Protein AF-A0A2T4S6F5-F1 (afdb_monomer)

Organism: NCBI:txid214473

Foldseek 3Di:
DPPVLLVCLLCLLVVLLCVLVVQLVVLVVCVVCQVVVNKDWDWAQDPVVLQDIQIFIDHPQLSVQSNVLSVVLNVVSVVCSVPDDSVPAPRNQLSVLSVQLSVLSNQLSGDQFQVSNLVSQLSNLVSLLCQLCRVVVDPLSNVLSVLLSVLLVVLSVLLVVLLVLLCVQQVHRGNVVSVVDPCVPGQVVDPCNVSSVVSNVSNVCLNVLHPPNVVSVVSSVSGDD

Sequence (225 aa):
TGRYRTTISRQAGWIALSAPVISAIYFITMIPRIAANQLVMVSLPWMPSIDVNFAFRLDGLSLIFALLITLIGTGVVLYANAYLSKAHDDLPRFYVYLLMFMFAMLGVVLANNTILLYVFWELTSIASFLLIAYWYNRPTSQAGAMKSFLITVFGGMFMMVGFVILFNITGTNTISELVQIPVRQTMYESPWFPLAVVFILLGAFTKSAQFPFHIWLPDAMEAPT

Nearest PDB structures (foldseek):
  7qru-assembly1_A  TM=9.780E-01  e=4.885E-18  Alkalihalophilus pseudofirmus
  6z16-assembly1_a  TM=9.752E-01  e=1.008E-17  Anoxybacillus flavithermus WK1
  7p7k-assembly1_L  TM=8.954E-01  e=3.918E-11  Escherichia coli BL21(DE3)
  7z84-assembly1_L  TM=8.960E-01  e=8.490E-11  Escherichia coli BL21(DE3)
  7p61-assembly1_L  TM=8.914E-01  e=8.089E-11  Escherichia coli BL21(DE3)

InterPro domains:
  IPR001516 NADH-Ubiquinone oxidoreductase (complex I), chain 5 N-terminal [PF00662] (47-95)
  IPR001750 NADH:quinone oxidoreductase/Mrp antiporter, transmembrane domain [PF00361] (111-225)
  IPR050616 CPA3 Na+/H+ Antiporter Subunit A [PTHR43373] (8-225)

Structure (mmCIF, N/CA/C/O backbone):
data_AF-A0A2T4S6F5-F1
#
_entry.id   AF-A0A2T4S6F5-F1
#
loop_
_atom_site.group_PDB
_atom_site.id
_atom_site.type_symbol
_atom_site.label_atom_id
_atom_site.label_alt_id
_atom_site.label_comp_id
_atom_site.label_asym_id
_atom_site.label_entity_id
_atom_site.label_seq_id
_atom_site.pdbx_PDB_ins_code
_atom_site.Cartn_x
_atom_site.Cartn_y
_atom_site.Cartn_z
_atom_site.occupancy
_atom_site.B_iso_or_equiv
_atom_site.auth_seq_id
_atom_site.auth_comp_id
_atom_site.auth_asym_id
_atom_site.auth_atom_id
_atom_site.pdbx_PDB_model_num
ATOM 1 N N . THR A 1 1 ? 11.201 -21.444 -31.769 1.00 50.28 1 THR A N 1
ATOM 2 C CA . THR A 1 1 ? 10.855 -20.824 -30.466 1.00 50.28 1 THR A CA 1
ATOM 3 C C . THR A 1 1 ? 11.015 -19.298 -30.410 1.00 50.28 1 THR A C 1
ATOM 5 O O . THR A 1 1 ? 10.470 -18.700 -29.496 1.00 50.28 1 THR A O 1
ATOM 8 N N . GLY A 1 2 ? 11.643 -18.619 -31.388 1.00 48.28 2 GLY A N 1
ATOM 9 C CA . GLY A 1 2 ? 11.818 -17.149 -31.363 1.00 48.28 2 GLY A CA 1
ATOM 10 C C . GLY A 1 2 ? 10.618 -16.277 -31.791 1.00 48.28 2 GLY A C 1
ATOM 11 O O . GLY A 1 2 ? 10.547 -15.119 -31.401 1.00 48.28 2 GLY A O 1
ATOM 12 N N . ARG A 1 3 ? 9.647 -16.809 -32.552 1.00 44.62 3 ARG A N 1
ATOM 13 C CA . ARG A 1 3 ? 8.554 -16.012 -33.161 1.00 44.62 3 ARG A CA 1
ATOM 14 C C . ARG A 1 3 ? 7.369 -15.706 -32.227 1.00 44.62 3 ARG A C 1
ATOM 16 O O . ARG A 1 3 ? 6.654 -14.746 -32.464 1.00 44.62 3 ARG A O 1
ATOM 23 N N . TYR A 1 4 ? 7.163 -16.499 -31.171 1.00 46.72 4 TYR A N 1
ATOM 24 C CA . TYR A 1 4 ? 6.104 -16.262 -30.172 1.00 46.72 4 TYR A CA 1
ATOM 25 C C . TYR A 1 4 ? 6.508 -15.216 -29.123 1.00 46.72 4 TYR A C 1
ATOM 27 O O . TYR A 1 4 ? 5.670 -14.455 -28.642 1.00 46.72 4 TYR A O 1
ATOM 35 N N . ARG A 1 5 ? 7.808 -15.134 -28.807 1.00 51.78 5 ARG A N 1
ATOM 36 C CA . ARG A 1 5 ? 8.351 -14.191 -27.819 1.00 51.78 5 ARG A CA 1
ATOM 37 C C . ARG A 1 5 ? 8.212 -12.731 -28.277 1.00 51.78 5 ARG A C 1
ATOM 39 O O . ARG A 1 5 ? 8.044 -11.841 -27.451 1.00 51.78 5 ARG A O 1
ATOM 46 N N . THR A 1 6 ? 8.215 -12.490 -29.588 1.00 57.81 6 THR A N 1
ATOM 47 C CA . THR A 1 6 ? 8.131 -11.146 -30.177 1.00 57.81 6 THR A CA 1
ATOM 48 C C . THR A 1 6 ? 6.708 -10.580 -30.200 1.00 57.81 6 THR A C 1
ATOM 50 O O . THR A 1 6 ? 6.535 -9.389 -29.944 1.00 57.81 6 THR A O 1
ATOM 53 N N . THR A 1 7 ? 5.675 -11.397 -30.442 1.00 59.81 7 THR A N 1
ATOM 54 C CA . THR A 1 7 ? 4.280 -10.913 -30.463 1.00 59.81 7 THR A CA 1
ATOM 55 C C . THR A 1 7 ? 3.772 -10.577 -29.061 1.00 59.81 7 THR A C 1
ATOM 57 O O . THR A 1 7 ? 3.214 -9.497 -28.867 1.00 59.81 7 THR A O 1
ATOM 60 N N . ILE A 1 8 ? 4.037 -11.447 -28.074 1.00 63.62 8 ILE A N 1
ATOM 61 C CA . ILE A 1 8 ? 3.665 -11.203 -26.669 1.00 63.62 8 ILE A CA 1
ATOM 62 C C . ILE A 1 8 ? 4.370 -9.948 -26.149 1.00 63.62 8 ILE A C 1
ATOM 64 O O . ILE A 1 8 ? 3.713 -9.086 -25.582 1.00 63.62 8 ILE A O 1
ATOM 68 N N . SER A 1 9 ? 5.670 -9.778 -26.419 1.00 67.50 9 SER A N 1
ATOM 69 C CA . SER A 1 9 ? 6.410 -8.567 -26.026 1.00 67.50 9 SER A CA 1
ATOM 70 C C . SER A 1 9 ? 5.796 -7.284 -26.609 1.00 67.50 9 SER A C 1
ATOM 72 O O . SER A 1 9 ? 5.675 -6.272 -25.920 1.00 67.50 9 SER A O 1
ATOM 74 N N . ARG A 1 10 ? 5.309 -7.323 -27.859 1.00 67.56 10 ARG A N 1
ATOM 75 C CA . ARG A 1 10 ? 4.721 -6.147 -28.519 1.00 67.56 10 ARG A CA 1
ATOM 76 C C . ARG A 1 10 ? 3.347 -5.752 -27.965 1.00 67.56 10 ARG A C 1
ATOM 78 O O . ARG A 1 10 ? 3.017 -4.566 -28.027 1.00 67.56 10 ARG A O 1
ATOM 85 N N . GLN A 1 11 ? 2.570 -6.720 -27.473 1.00 82.88 11 GLN A N 1
ATOM 86 C CA . GLN A 1 11 ? 1.216 -6.527 -26.933 1.00 82.88 11 GLN A CA 1
ATOM 87 C C . GLN A 1 11 ? 1.164 -6.473 -25.399 1.00 82.88 11 GLN A C 1
ATOM 89 O O . GLN A 1 11 ? 0.154 -6.032 -24.856 1.00 82.88 11 GLN A O 1
ATOM 94 N N . ALA A 1 12 ? 2.236 -6.872 -24.707 1.00 85.56 12 ALA A N 1
ATOM 95 C CA . ALA A 1 12 ? 2.281 -6.998 -23.251 1.00 85.56 12 ALA A CA 1
ATOM 96 C C . ALA A 1 12 ? 1.805 -5.737 -22.529 1.00 85.56 12 ALA A C 1
ATOM 98 O O . ALA A 1 12 ? 1.009 -5.840 -21.606 1.00 85.56 12 ALA A O 1
ATOM 99 N N . GLY A 1 13 ? 2.218 -4.553 -22.981 1.00 86.75 13 GLY A N 1
ATOM 100 C CA . GLY A 1 13 ? 1.803 -3.315 -22.327 1.00 86.75 13 GLY A CA 1
ATOM 101 C C . GLY A 1 13 ? 0.347 -2.925 -22.570 1.00 86.75 13 GLY A C 1
ATOM 102 O O . GLY A 1 13 ? -0.257 -2.317 -21.696 1.00 86.75 13 GLY A O 1
ATOM 103 N N . TRP A 1 14 ? -0.258 -3.315 -23.697 1.00 88.88 14 TRP A N 1
ATOM 104 C CA . TRP A 1 14 ? -1.698 -3.119 -23.924 1.00 88.88 14 TRP A CA 1
ATOM 105 C C . TRP A 1 14 ? -2.533 -4.082 -23.083 1.00 88.88 14 TRP A C 1
ATOM 107 O O . TRP A 1 14 ? -3.563 -3.699 -22.537 1.00 88.88 14 TRP A O 1
ATOM 117 N N . ILE A 1 15 ? -2.060 -5.322 -22.936 1.00 92.50 15 ILE A N 1
ATOM 118 C CA . ILE A 1 15 ? -2.673 -6.300 -22.034 1.00 92.50 15 ILE A CA 1
ATOM 119 C C . ILE A 1 15 ? -2.553 -5.800 -20.590 1.00 92.50 15 ILE A C 1
ATOM 121 O O . ILE A 1 15 ? -3.547 -5.772 -19.869 1.00 92.50 15 ILE A O 1
ATOM 125 N N . ALA A 1 16 ? -1.369 -5.332 -20.188 1.00 94.12 16 ALA A N 1
ATOM 126 C CA . ALA A 1 16 ? -1.126 -4.810 -18.850 1.00 94.12 16 ALA A CA 1
ATOM 127 C C . ALA A 1 16 ? -1.970 -3.572 -18.535 1.00 94.12 16 ALA A C 1
ATOM 129 O O . ALA A 1 16 ? -2.411 -3.429 -17.401 1.00 94.12 16 ALA A O 1
ATOM 130 N N . LEU A 1 17 ? -2.251 -2.722 -19.530 1.00 95.44 17 LEU A N 1
ATOM 131 C CA . LEU A 1 17 ? -3.084 -1.525 -19.381 1.00 95.44 17 LEU A CA 1
ATOM 132 C C . LEU A 1 17 ? -4.531 -1.848 -18.985 1.00 95.44 17 LEU A C 1
ATOM 134 O O . LEU A 1 17 ? -5.177 -1.039 -18.322 1.00 95.44 17 LEU A O 1
ATOM 138 N N . SER A 1 18 ? -5.043 -3.025 -19.351 1.00 95.81 18 SER A N 1
ATOM 139 C CA . SER A 1 18 ? -6.423 -3.402 -19.027 1.00 95.81 18 SER A CA 1
ATOM 140 C C . SER A 1 18 ? -6.683 -3.431 -17.515 1.00 95.81 18 SER A C 1
ATOM 142 O O . SER A 1 18 ? -7.707 -2.925 -17.066 1.00 95.81 18 SER A O 1
ATOM 144 N N . ALA A 1 19 ? -5.739 -3.937 -16.717 1.00 96.31 19 ALA A N 1
ATOM 145 C CA . ALA A 1 19 ? -5.891 -4.078 -15.271 1.00 96.31 19 ALA A CA 1
ATOM 146 C C . ALA A 1 19 ? -6.073 -2.735 -14.523 1.00 96.31 19 ALA A C 1
ATOM 148 O O . ALA A 1 19 ? -7.077 -2.603 -13.814 1.00 96.31 19 ALA A O 1
ATOM 149 N N . PRO A 1 20 ? -5.184 -1.725 -14.656 1.00 97.12 20 PRO A N 1
ATOM 150 C CA . PRO A 1 20 ? -5.368 -0.432 -14.004 1.00 97.12 20 PRO A CA 1
ATOM 151 C C . PRO A 1 20 ? -6.586 0.323 -14.544 1.00 97.12 20 PRO A C 1
ATOM 153 O O . PRO A 1 20 ? -7.299 0.926 -13.749 1.00 97.12 20 PRO A O 1
ATOM 156 N N . VAL A 1 21 ? -6.889 0.236 -15.848 1.00 98.06 21 VAL A N 1
ATOM 157 C CA . VAL A 1 21 ? -8.053 0.917 -16.445 1.00 98.06 21 VAL A CA 1
ATOM 158 C C . VAL A 1 21 ? -9.366 0.343 -15.919 1.00 98.06 21 VAL A C 1
ATOM 160 O O . VAL A 1 21 ? -10.226 1.098 -15.467 1.00 98.06 21 VAL A O 1
ATOM 163 N N . ILE A 1 22 ? -9.523 -0.984 -15.928 1.00 98.19 22 ILE A N 1
ATOM 164 C CA . ILE A 1 22 ? -10.727 -1.644 -15.402 1.00 98.19 22 ILE A CA 1
ATOM 165 C C . ILE A 1 22 ? -10.884 -1.331 -13.910 1.00 98.19 22 ILE A C 1
ATOM 167 O O . ILE A 1 22 ? -11.984 -1.007 -13.463 1.00 98.19 22 ILE A O 1
ATOM 171 N N . SER A 1 23 ? -9.784 -1.363 -13.153 1.00 97.81 23 SER A N 1
ATOM 172 C CA . SER A 1 23 ? -9.797 -1.045 -11.722 1.00 97.81 23 SER A CA 1
ATOM 173 C C . SER A 1 23 ? -10.171 0.420 -11.463 1.00 97.81 23 SER A C 1
ATOM 175 O O . SER A 1 23 ? -11.001 0.689 -10.598 1.00 97.81 23 SER A O 1
ATOM 177 N N . ALA A 1 24 ? -9.629 1.367 -12.236 1.00 98.25 24 ALA A N 1
ATOM 178 C CA . ALA A 1 24 ? -9.968 2.785 -12.128 1.00 98.25 24 ALA A CA 1
ATOM 179 C C . ALA A 1 24 ? -11.451 3.030 -12.428 1.00 98.25 24 ALA A C 1
ATOM 181 O O . ALA A 1 24 ? -12.129 3.694 -11.648 1.00 98.25 24 ALA A O 1
ATOM 182 N N . ILE A 1 25 ? -11.977 2.446 -13.512 1.00 98.44 25 ILE A N 1
ATOM 183 C CA . ILE A 1 25 ? -13.405 2.529 -13.852 1.00 98.44 25 ILE A CA 1
ATOM 184 C C . ILE A 1 25 ? -14.247 1.974 -12.701 1.00 98.44 25 ILE A C 1
ATOM 186 O O . ILE A 1 25 ? -15.174 2.644 -12.249 1.00 98.44 25 ILE A O 1
ATOM 190 N N . TYR A 1 26 ? -13.899 0.796 -12.178 1.00 98.00 26 TYR A N 1
ATOM 191 C CA . TYR A 1 26 ? -14.596 0.200 -11.041 1.00 98.00 26 TYR A CA 1
ATOM 192 C C . TYR A 1 26 ? -14.622 1.141 -9.825 1.00 98.00 26 TYR A C 1
ATOM 194 O O . TYR A 1 26 ? -15.699 1.436 -9.306 1.00 98.00 26 TYR A O 1
ATOM 202 N N . PHE A 1 27 ? -13.481 1.690 -9.401 1.00 98.19 27 PHE A N 1
ATOM 203 C CA . PHE A 1 27 ? -13.447 2.604 -8.255 1.00 98.19 27 PHE A CA 1
ATOM 204 C C . PHE A 1 27 ? -14.186 3.924 -8.522 1.00 98.19 27 PHE A C 1
ATOM 206 O O . PHE A 1 27 ? -14.874 4.415 -7.629 1.00 98.19 27 PHE A O 1
ATOM 213 N N . ILE A 1 28 ? -14.155 4.460 -9.747 1.00 98.31 28 ILE A N 1
ATOM 214 C CA . ILE A 1 28 ? -14.955 5.640 -10.120 1.00 98.31 28 ILE A CA 1
ATOM 215 C C . ILE A 1 28 ? -16.452 5.349 -9.947 1.00 98.31 28 ILE A C 1
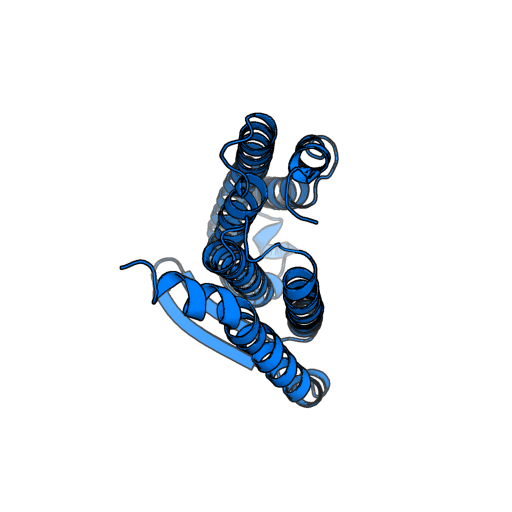ATOM 217 O O . ILE A 1 28 ? -17.177 6.170 -9.383 1.00 98.31 28 ILE A O 1
ATOM 221 N N . THR A 1 29 ? -16.921 4.162 -10.351 1.00 97.88 29 THR A N 1
ATOM 222 C CA . THR A 1 29 ? -18.334 3.780 -10.161 1.00 97.88 29 THR A CA 1
ATOM 223 C C . THR A 1 29 ? -18.735 3.637 -8.688 1.00 97.88 29 THR A C 1
ATOM 225 O O . THR A 1 29 ? -19.921 3.719 -8.374 1.00 97.88 29 THR A O 1
ATOM 228 N N . MET A 1 30 ? -17.774 3.486 -7.769 1.00 97.50 30 MET A N 1
ATOM 229 C CA . MET A 1 30 ? -18.031 3.404 -6.326 1.00 97.50 30 MET A CA 1
ATOM 230 C C . MET A 1 30 ? -18.158 4.776 -5.645 1.00 97.50 30 MET A C 1
ATOM 232 O O . MET A 1 30 ? -18.646 4.833 -4.516 1.00 97.50 30 MET A O 1
ATOM 236 N N . ILE A 1 31 ? -17.795 5.883 -6.311 1.00 97.06 31 ILE A N 1
ATOM 237 C CA . ILE A 1 31 ? -17.843 7.238 -5.728 1.00 97.06 31 ILE A CA 1
ATOM 238 C C . ILE A 1 31 ? -19.229 7.589 -5.158 1.00 97.06 31 ILE A C 1
ATOM 240 O O . ILE A 1 31 ? -19.285 7.972 -3.988 1.00 97.06 31 ILE A O 1
ATOM 244 N N . PRO A 1 32 ? -20.356 7.430 -5.887 1.00 97.25 32 PRO A N 1
ATOM 245 C CA . PRO A 1 32 ? -21.670 7.800 -5.355 1.00 97.25 32 PRO A CA 1
ATOM 246 C C . PRO A 1 32 ? -22.056 6.983 -4.117 1.00 97.25 32 PRO A C 1
ATOM 248 O O . PRO A 1 32 ? -22.645 7.510 -3.176 1.00 97.25 32 PRO A O 1
ATOM 251 N N . ARG A 1 33 ? -21.682 5.698 -4.099 1.00 96.75 33 ARG A N 1
ATOM 252 C CA . ARG A 1 33 ? -21.962 4.779 -2.994 1.00 96.75 33 ARG A CA 1
ATOM 253 C C . ARG A 1 33 ? -21.206 5.184 -1.727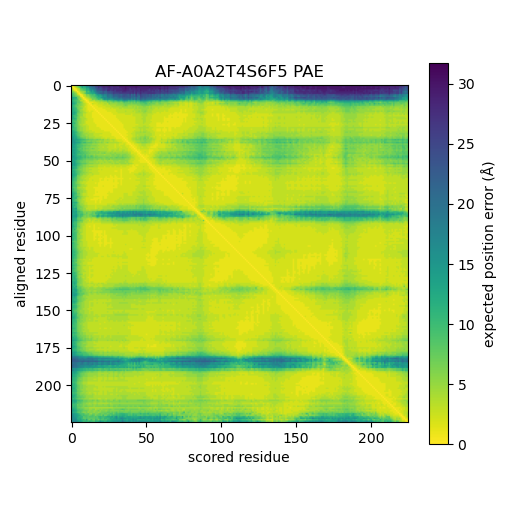 1.00 96.75 33 ARG A C 1
ATOM 255 O O . ARG A 1 33 ? -21.807 5.303 -0.662 1.00 96.75 33 ARG A O 1
ATOM 262 N N . ILE A 1 34 ? -19.906 5.451 -1.849 1.00 96.62 34 ILE A N 1
ATOM 263 C CA . ILE A 1 34 ? -19.078 5.878 -0.715 1.00 96.62 34 ILE A CA 1
ATOM 264 C C . ILE A 1 34 ? -19.457 7.294 -0.250 1.00 96.62 34 ILE A C 1
ATOM 266 O O . ILE A 1 34 ? -19.503 7.537 0.954 1.00 96.62 34 ILE A O 1
ATOM 270 N N . ALA A 1 35 ? -19.817 8.202 -1.165 1.00 95.50 35 ALA A N 1
ATOM 271 C CA . ALA A 1 35 ? -20.313 9.540 -0.825 1.00 95.50 35 ALA A CA 1
ATOM 272 C C . ALA A 1 35 ? -21.641 9.505 -0.044 1.00 95.50 35 ALA A C 1
ATOM 274 O O . ALA A 1 35 ? -21.868 10.347 0.821 1.00 95.50 35 ALA A O 1
ATOM 275 N N . ALA A 1 36 ? -22.485 8.497 -0.287 1.00 96.44 36 ALA A N 1
ATOM 276 C CA . ALA A 1 36 ? -23.687 8.215 0.502 1.00 96.44 36 ALA A CA 1
ATOM 277 C C . ALA A 1 36 ? -23.396 7.483 1.833 1.00 96.44 36 ALA A C 1
ATOM 279 O O . ALA A 1 36 ? -24.317 6.974 2.473 1.00 96.44 36 ALA A O 1
ATOM 280 N N . ASN A 1 37 ? -22.125 7.403 2.247 1.00 92.31 37 ASN A N 1
ATOM 281 C CA . ASN A 1 37 ? -21.648 6.722 3.453 1.00 92.31 37 ASN A CA 1
ATOM 282 C C . ASN A 1 37 ? -21.958 5.209 3.491 1.00 92.31 37 ASN A C 1
ATOM 284 O O . ASN A 1 37 ? -22.046 4.605 4.561 1.00 92.31 37 ASN A O 1
ATOM 288 N N . GLN A 1 38 ? -22.122 4.577 2.323 1.00 93.44 38 GLN A N 1
ATOM 289 C CA . GLN A 1 38 ? -22.370 3.139 2.207 1.00 93.44 38 GLN A CA 1
ATOM 290 C C . GLN A 1 38 ? -21.056 2.386 1.995 1.00 93.44 38 GLN A C 1
ATOM 292 O O . GLN A 1 38 ? -20.608 2.192 0.865 1.00 93.44 38 GLN A O 1
ATOM 297 N N . LEU A 1 39 ? -20.451 1.933 3.090 1.00 92.06 39 LEU A N 1
ATOM 298 C CA . LEU A 1 39 ? -19.206 1.164 3.055 1.00 92.06 39 LEU A CA 1
ATOM 299 C C . LEU A 1 39 ? -19.381 -0.163 2.298 1.00 92.06 39 LEU A C 1
ATOM 301 O O . LEU A 1 39 ? -20.423 -0.819 2.396 1.00 92.06 39 LEU A O 1
ATOM 305 N N . VAL A 1 40 ? -18.343 -0.586 1.572 1.00 93.56 40 VAL A N 1
ATOM 306 C CA . VAL A 1 40 ? -18.275 -1.940 0.998 1.00 93.56 40 VAL A CA 1
ATOM 307 C C . VAL A 1 40 ? -17.313 -2.756 1.841 1.00 93.56 40 VAL A C 1
ATOM 309 O O . VAL A 1 40 ? -16.151 -2.388 1.981 1.00 93.56 40 VAL A O 1
ATOM 312 N N . MET A 1 41 ? -17.788 -3.860 2.405 1.00 94.62 41 MET A N 1
ATOM 313 C CA . MET A 1 41 ? -16.960 -4.773 3.184 1.00 94.62 41 MET A CA 1
ATOM 314 C C . MET A 1 41 ? -17.102 -6.182 2.630 1.00 94.62 41 MET A C 1
ATOM 316 O O . MET A 1 41 ? -18.210 -6.635 2.342 1.00 94.62 41 MET A O 1
ATOM 320 N N . VAL A 1 42 ? -15.973 -6.862 2.482 1.00 94.81 42 VAL A N 1
ATOM 321 C CA . VAL A 1 42 ? -15.898 -8.272 2.103 1.00 94.81 42 VAL A CA 1
ATOM 322 C C . VAL A 1 42 ? -14.971 -8.936 3.101 1.00 94.81 42 VAL A C 1
ATOM 324 O O . VAL A 1 42 ? -13.865 -8.453 3.312 1.00 94.81 42 VAL A O 1
ATOM 327 N N . SER A 1 43 ? -15.406 -10.022 3.728 1.00 94.62 43 SER A N 1
ATOM 328 C CA . SER A 1 43 ? -14.570 -10.777 4.657 1.00 94.62 43 SER A CA 1
ATOM 329 C C . SER A 1 43 ? -14.699 -12.260 4.372 1.00 94.62 43 SER A C 1
ATOM 331 O O . SER A 1 43 ? -15.811 -12.784 4.295 1.00 94.62 43 SER A O 1
ATOM 333 N N . LEU A 1 44 ? -13.560 -12.921 4.193 1.00 94.62 44 LEU A N 1
ATOM 334 C CA . LEU A 1 44 ? -13.468 -14.370 4.096 1.00 94.62 44 LEU A CA 1
ATOM 335 C C . LEU A 1 44 ? -12.578 -14.878 5.239 1.00 94.62 44 LEU A C 1
ATOM 337 O O . LEU A 1 44 ? -11.444 -14.403 5.374 1.00 94.62 44 LEU A O 1
ATOM 341 N N . PRO A 1 45 ? -13.058 -15.823 6.065 1.00 94.12 45 PRO A N 1
ATOM 342 C CA . PRO A 1 45 ? -12.267 -16.356 7.164 1.00 94.12 45 PRO A CA 1
ATOM 343 C C . PRO A 1 45 ? -11.053 -17.123 6.635 1.00 94.12 45 PRO A C 1
ATOM 345 O O . PRO A 1 45 ? -11.181 -17.905 5.692 1.00 94.12 45 PRO A O 1
ATOM 348 N N . TRP A 1 46 ? -9.884 -16.920 7.249 1.00 93.19 46 TRP A N 1
ATOM 349 C CA . TRP A 1 46 ? -8.660 -17.647 6.885 1.00 93.19 46 TRP A CA 1
ATOM 350 C C . TRP A 1 46 ? -8.086 -18.440 8.062 1.00 93.19 46 TRP A C 1
ATOM 352 O O . TRP A 1 46 ? -7.983 -19.663 7.982 1.00 93.19 46 TRP A O 1
ATOM 362 N N . MET A 1 47 ? -7.788 -17.772 9.178 1.00 94.06 47 MET A N 1
ATOM 363 C CA . MET A 1 47 ? -7.397 -18.384 10.452 1.00 94.06 47 MET A CA 1
ATOM 364 C C . MET A 1 47 ? -8.199 -17.751 11.604 1.00 94.06 47 MET A C 1
ATOM 366 O O . MET A 1 47 ? -7.690 -16.883 12.322 1.00 94.06 47 MET A O 1
ATOM 370 N N . PRO A 1 48 ? -9.455 -18.189 11.814 1.00 89.81 48 PRO A N 1
ATOM 371 C CA . PRO A 1 48 ? -10.357 -17.579 12.794 1.00 89.81 48 PRO A CA 1
ATOM 372 C C . PRO A 1 48 ? -9.845 -17.622 14.239 1.00 89.81 48 PRO A C 1
ATOM 374 O O . PRO A 1 48 ? -10.175 -16.749 15.031 1.00 89.81 48 PRO A O 1
ATOM 377 N N . SER A 1 49 ? -9.009 -18.607 14.590 1.00 90.81 49 SER A N 1
ATOM 378 C CA . SER A 1 49 ? -8.465 -18.774 15.947 1.00 90.81 49 SER A CA 1
ATOM 379 C C . SER A 1 49 ? -7.582 -17.616 16.418 1.00 90.81 49 SER A C 1
ATOM 381 O O . SER A 1 49 ? -7.365 -17.471 17.615 1.00 90.81 49 SER A O 1
ATOM 383 N N . ILE A 1 50 ? -7.043 -16.828 15.486 1.00 90.88 50 ILE A N 1
ATOM 384 C CA . ILE A 1 50 ? -6.196 -15.659 15.759 1.00 90.88 50 ILE A CA 1
ATOM 385 C C . ILE A 1 50 ? -6.741 -14.396 15.074 1.00 90.88 50 ILE A C 1
ATOM 387 O O . ILE A 1 50 ? -5.997 -13.451 14.831 1.00 90.88 50 ILE A O 1
ATOM 391 N N . ASP A 1 51 ? -8.028 -14.398 14.714 1.00 93.44 51 ASP A N 1
ATOM 392 C CA . ASP A 1 51 ? -8.700 -13.317 13.983 1.00 93.44 51 ASP A CA 1
ATOM 393 C C . ASP A 1 51 ? -7.970 -12.871 12.698 1.00 93.44 51 ASP A C 1
ATOM 395 O O . ASP A 1 51 ? -7.915 -11.695 12.350 1.00 93.44 51 ASP A O 1
ATOM 399 N N . VAL A 1 52 ? -7.359 -13.802 11.964 1.00 95.12 52 VAL A N 1
ATOM 400 C CA . VAL A 1 52 ? -6.724 -13.477 10.680 1.00 95.12 52 VAL A CA 1
ATOM 401 C C . VAL A 1 52 ? -7.684 -13.832 9.554 1.00 95.12 52 VAL A C 1
ATOM 403 O O . VAL A 1 52 ? -7.979 -15.001 9.311 1.00 95.12 52 VAL A O 1
ATOM 406 N N . ASN A 1 53 ? -8.170 -12.809 8.852 1.00 93.62 53 ASN A N 1
ATOM 407 C CA . ASN A 1 53 ? -9.186 -12.936 7.810 1.00 93.62 53 ASN A CA 1
ATOM 408 C C . ASN A 1 53 ? -8.760 -12.186 6.543 1.00 93.62 53 ASN A C 1
ATOM 410 O O . ASN A 1 53 ? -8.106 -11.141 6.614 1.00 93.62 53 ASN A O 1
ATOM 414 N N . PHE A 1 54 ? -9.197 -12.667 5.379 1.00 95.62 54 PHE A N 1
ATOM 415 C CA . PHE A 1 54 ? -9.167 -11.885 4.144 1.00 95.62 54 PHE A CA 1
ATOM 416 C C . PHE A 1 54 ? -10.292 -10.848 4.186 1.00 95.62 54 PHE A C 1
ATOM 418 O O . PHE A 1 54 ? -11.345 -11.022 3.571 1.00 95.62 54 PHE A O 1
ATOM 425 N N . ALA A 1 55 ? -10.079 -9.799 4.979 1.00 96.44 55 ALA A N 1
ATOM 426 C CA . ALA A 1 55 ? -11.024 -8.716 5.189 1.00 96.44 55 ALA A CA 1
ATOM 427 C C . ALA A 1 55 ? -10.610 -7.481 4.385 1.00 96.44 55 ALA A C 1
ATOM 429 O O . ALA A 1 55 ? -9.532 -6.924 4.593 1.00 96.44 55 ALA A O 1
ATOM 430 N N . PHE A 1 56 ? -11.495 -7.034 3.504 1.00 97.56 56 PHE A N 1
ATOM 431 C CA . PHE A 1 56 ? -11.342 -5.842 2.688 1.00 97.56 56 PHE A CA 1
ATOM 432 C C . PHE A 1 56 ? -12.444 -4.841 3.010 1.00 97.56 56 PHE A C 1
ATOM 434 O O . PHE A 1 56 ? -13.616 -5.211 3.141 1.00 97.56 56 PHE A O 1
ATOM 441 N N . ARG A 1 57 ? -12.077 -3.567 3.106 1.00 96.88 57 ARG A N 1
ATOM 442 C CA . ARG A 1 57 ? -12.993 -2.462 3.375 1.00 96.88 57 ARG A CA 1
ATOM 443 C C . ARG A 1 57 ? -12.723 -1.328 2.397 1.00 96.88 57 ARG A C 1
ATOM 445 O O . ARG A 1 57 ? -11.610 -0.824 2.320 1.00 96.88 57 ARG A O 1
ATOM 452 N N . LEU A 1 58 ? -13.768 -0.925 1.683 1.00 97.75 58 LEU A N 1
ATOM 453 C CA . LEU A 1 58 ? -13.793 0.273 0.854 1.00 97.75 58 LEU A CA 1
ATOM 454 C C . LEU A 1 58 ? -14.628 1.345 1.562 1.00 97.75 58 LEU A C 1
ATOM 456 O O . LEU A 1 58 ? -15.847 1.224 1.713 1.00 97.75 58 LEU A O 1
ATOM 460 N N . ASP A 1 59 ? -13.936 2.383 1.998 1.00 96.12 59 ASP A N 1
ATOM 461 C CA . ASP A 1 59 ? -14.420 3.608 2.621 1.00 96.12 59 ASP A CA 1
ATOM 462 C C . ASP A 1 59 ? -13.882 4.840 1.866 1.00 96.12 59 ASP A C 1
ATOM 464 O O . ASP A 1 59 ? -13.268 4.714 0.807 1.00 96.12 59 ASP A O 1
ATOM 468 N N . GLY A 1 60 ? -14.126 6.048 2.381 1.00 96.19 60 GLY A N 1
ATOM 469 C CA . GLY A 1 60 ? -13.682 7.283 1.723 1.00 96.19 60 GLY A CA 1
ATOM 470 C C . GLY A 1 60 ? -12.165 7.378 1.543 1.00 96.19 60 GLY A C 1
ATOM 471 O O . GLY A 1 60 ? -11.698 7.791 0.483 1.00 96.19 60 GLY A O 1
ATOM 472 N N . LEU A 1 61 ? -11.392 6.968 2.554 1.00 95.88 61 LEU A N 1
ATOM 473 C CA . LEU A 1 61 ? -9.932 7.071 2.534 1.00 95.88 61 LEU A CA 1
ATOM 474 C C . LEU A 1 61 ? -9.322 6.058 1.562 1.00 95.88 61 LEU A C 1
ATOM 476 O O . LEU A 1 61 ? -8.538 6.423 0.684 1.00 95.88 61 LEU A O 1
ATOM 480 N N . SER A 1 62 ? -9.718 4.795 1.692 1.00 97.38 62 SER A N 1
ATOM 481 C CA . SER A 1 62 ? -9.265 3.717 0.810 1.00 97.38 62 SER A CA 1
ATOM 482 C C . SER A 1 62 ? -9.677 3.956 -0.645 1.00 97.38 62 SER A C 1
ATOM 484 O O . SER A 1 62 ? -8.882 3.678 -1.540 1.00 97.38 62 SER A O 1
ATOM 486 N N . LEU A 1 63 ? -10.849 4.552 -0.908 1.00 98.19 63 LEU A N 1
ATOM 487 C CA . LEU A 1 63 ? -11.269 4.915 -2.264 1.00 98.19 63 LEU A CA 1
ATOM 488 C C . LEU A 1 63 ? -10.350 5.967 -2.901 1.00 98.19 63 LEU A C 1
ATOM 490 O O . LEU A 1 63 ? -9.966 5.809 -4.060 1.00 98.19 63 LEU A O 1
ATOM 494 N N . ILE A 1 64 ? -9.977 7.017 -2.160 1.00 98.19 64 ILE A N 1
ATOM 495 C CA . ILE A 1 64 ? -9.056 8.052 -2.661 1.00 98.19 64 ILE A CA 1
ATOM 496 C C . ILE A 1 64 ? -7.722 7.416 -3.058 1.00 98.19 64 ILE A C 1
ATOM 498 O O . ILE A 1 64 ? -7.239 7.633 -4.170 1.00 98.19 64 ILE A O 1
ATOM 502 N N . PHE A 1 65 ? -7.145 6.587 -2.186 1.00 98.44 65 PHE A N 1
ATOM 503 C CA . PHE A 1 65 ? -5.886 5.913 -2.494 1.00 98.44 65 PHE A CA 1
ATOM 504 C C . PHE A 1 65 ? -6.020 4.895 -3.631 1.00 98.44 65 PHE A C 1
ATOM 506 O O . PHE A 1 65 ? -5.143 4.839 -4.492 1.00 98.44 65 PHE A O 1
ATOM 513 N N . ALA A 1 66 ? -7.111 4.131 -3.693 1.00 98.50 66 ALA A N 1
ATOM 514 C CA . ALA A 1 66 ? -7.355 3.181 -4.775 1.00 98.50 66 ALA A CA 1
ATOM 515 C C . ALA A 1 66 ? -7.467 3.880 -6.142 1.00 98.50 66 ALA A C 1
ATOM 517 O O . ALA A 1 66 ? -6.898 3.408 -7.132 1.00 98.50 66 ALA A O 1
ATOM 518 N N . LEU A 1 67 ? -8.130 5.040 -6.200 1.00 98.50 67 LEU A N 1
ATOM 519 C CA . LEU A 1 67 ? -8.177 5.883 -7.397 1.00 98.50 67 LEU A CA 1
ATOM 520 C C . LEU A 1 67 ? -6.792 6.423 -7.762 1.00 98.50 67 LEU A C 1
ATOM 522 O O . LEU A 1 67 ? -6.397 6.321 -8.920 1.00 98.50 67 LEU A O 1
ATOM 526 N N . LEU A 1 68 ? -6.023 6.936 -6.797 1.00 98.38 68 LEU A N 1
ATOM 527 C CA . LEU A 1 68 ? -4.657 7.406 -7.052 1.00 98.38 68 LEU A CA 1
ATOM 528 C C . LEU A 1 68 ? -3.776 6.290 -7.625 1.00 98.38 68 LEU A C 1
ATOM 530 O O . LEU A 1 68 ? -3.140 6.485 -8.659 1.00 98.38 68 LEU A O 1
ATOM 534 N N . ILE A 1 69 ? -3.783 5.108 -7.005 1.00 98.38 69 ILE A N 1
ATOM 535 C CA . ILE A 1 69 ? -2.985 3.954 -7.442 1.00 98.38 69 ILE A CA 1
ATOM 536 C C . ILE A 1 69 ? -3.367 3.532 -8.867 1.00 98.38 69 ILE A C 1
ATOM 538 O O . ILE A 1 69 ? -2.489 3.305 -9.697 1.00 98.38 69 ILE A O 1
ATOM 542 N N . THR A 1 70 ? -4.661 3.443 -9.175 1.00 98.44 70 THR A N 1
ATOM 543 C CA . THR A 1 70 ? -5.133 2.950 -10.482 1.00 98.44 70 THR A CA 1
ATOM 544 C C . THR A 1 70 ? -5.000 3.983 -11.602 1.00 98.44 70 THR A C 1
ATOM 546 O O . THR A 1 70 ? -4.620 3.623 -12.719 1.00 98.44 70 THR A O 1
ATOM 549 N N . LEU A 1 71 ? -5.234 5.270 -11.325 1.00 98.19 71 LEU A N 1
ATOM 550 C CA . LEU A 1 71 ? -5.061 6.351 -12.301 1.00 98.19 71 LEU A CA 1
ATOM 551 C C . LEU A 1 71 ? -3.581 6.607 -12.603 1.00 98.19 71 LEU A C 1
ATOM 553 O O . LEU A 1 71 ? -3.200 6.652 -13.774 1.00 98.19 71 LEU A O 1
ATOM 557 N N . ILE A 1 72 ? -2.733 6.701 -11.571 1.00 97.75 72 ILE A N 1
ATOM 558 C CA . ILE A 1 72 ? -1.280 6.828 -11.760 1.00 97.75 72 ILE A CA 1
ATOM 559 C C . ILE A 1 72 ? -0.743 5.563 -12.432 1.00 97.75 72 ILE A C 1
ATOM 561 O O . ILE A 1 72 ? -0.001 5.670 -13.403 1.00 97.75 72 ILE A O 1
ATOM 565 N N . GLY A 1 73 ? -1.177 4.373 -12.005 1.00 96.81 73 GLY A N 1
ATOM 566 C CA . GLY A 1 73 ? -0.806 3.107 -12.642 1.00 96.81 73 GLY A CA 1
ATOM 567 C C . GLY A 1 73 ? -1.160 3.062 -14.132 1.00 96.81 73 GLY A C 1
ATOM 568 O O . GLY A 1 73 ? -0.340 2.638 -14.945 1.00 96.81 73 GLY A O 1
ATOM 569 N N . THR A 1 74 ? -2.335 3.574 -14.516 1.00 97.19 74 THR A N 1
ATOM 570 C CA . THR A 1 74 ? -2.727 3.730 -15.929 1.00 97.19 74 THR A CA 1
ATOM 571 C C . THR A 1 74 ? -1.744 4.636 -16.673 1.00 97.19 74 THR A C 1
ATOM 573 O O . THR A 1 74 ? -1.248 4.265 -17.739 1.00 97.19 74 THR A O 1
ATOM 576 N N . GLY A 1 75 ? -1.424 5.801 -16.099 1.00 96.56 75 GLY A N 1
ATOM 577 C CA . GLY A 1 75 ? -0.459 6.743 -16.667 1.00 96.56 75 GLY A CA 1
ATOM 578 C C . GLY A 1 75 ? 0.937 6.138 -16.833 1.00 96.56 75 GLY A C 1
ATOM 579 O O . GLY A 1 75 ? 1.529 6.255 -17.905 1.00 96.56 75 GLY A O 1
ATOM 580 N N . VAL A 1 76 ? 1.430 5.420 -15.820 1.00 95.75 76 VAL A N 1
ATOM 581 C CA . VAL A 1 76 ? 2.743 4.756 -15.842 1.00 95.75 76 VAL A CA 1
ATOM 582 C C . VAL A 1 76 ? 2.792 3.662 -16.909 1.00 95.75 76 VAL A C 1
ATOM 584 O O . VAL A 1 76 ? 3.765 3.593 -17.653 1.00 95.75 76 VAL A O 1
ATOM 587 N N . VAL A 1 77 ? 1.748 2.838 -17.059 1.00 94.62 77 VAL A N 1
ATOM 588 C CA . VAL A 1 77 ? 1.712 1.810 -18.119 1.00 94.62 77 VAL A CA 1
ATOM 589 C C . VAL A 1 77 ? 1.688 2.442 -19.517 1.00 94.62 77 VAL A C 1
ATOM 591 O O . VAL A 1 77 ? 2.369 1.959 -20.425 1.00 94.62 77 VAL A O 1
ATOM 594 N N . LEU A 1 78 ? 0.927 3.524 -19.713 1.00 94.06 78 LEU A N 1
ATOM 595 C CA . LEU A 1 78 ? 0.914 4.265 -20.981 1.00 94.06 78 LEU A CA 1
ATOM 596 C C . LEU A 1 78 ? 2.284 4.874 -21.295 1.00 94.06 78 LEU A C 1
ATOM 598 O O . LEU A 1 78 ? 2.757 4.761 -22.426 1.00 94.06 78 LEU A O 1
ATOM 602 N N . TYR A 1 79 ? 2.931 5.468 -20.295 1.00 93.44 79 TYR A N 1
ATOM 603 C CA . TYR A 1 79 ? 4.265 6.039 -20.432 1.00 93.44 79 TYR A CA 1
ATOM 604 C C . TYR A 1 79 ? 5.317 4.964 -20.738 1.00 93.44 79 TYR A C 1
ATOM 606 O O . TYR A 1 79 ? 6.054 5.085 -21.717 1.00 93.44 79 TYR A O 1
ATOM 614 N N . ALA A 1 80 ? 5.327 3.860 -19.987 1.00 91.31 80 ALA A N 1
ATOM 615 C CA . ALA A 1 80 ? 6.260 2.750 -20.178 1.00 91.31 80 ALA A CA 1
ATOM 616 C C . ALA A 1 80 ? 6.174 2.132 -21.585 1.00 91.31 80 ALA A C 1
ATOM 618 O O . ALA A 1 80 ? 7.193 1.728 -22.146 1.00 91.31 80 ALA A O 1
ATOM 619 N N . ASN A 1 81 ? 4.981 2.111 -22.192 1.00 87.50 81 ASN A N 1
ATOM 620 C CA . ASN A 1 81 ? 4.781 1.654 -23.571 1.00 87.50 81 ASN A CA 1
ATOM 621 C C . ASN A 1 81 ? 5.509 2.505 -24.620 1.00 87.50 81 ASN A C 1
ATOM 623 O O . ASN A 1 81 ? 5.846 1.982 -25.687 1.00 87.50 81 ASN A O 1
ATOM 627 N N . ALA A 1 82 ? 5.705 3.795 -24.341 1.00 86.81 82 ALA A N 1
ATOM 628 C CA . ALA A 1 82 ? 6.447 4.715 -25.195 1.00 86.81 82 ALA A CA 1
ATOM 629 C C . ALA A 1 82 ? 7.935 4.794 -24.813 1.00 86.81 82 ALA A C 1
ATOM 631 O O . ALA A 1 82 ? 8.772 4.979 -25.694 1.00 86.81 82 ALA A O 1
ATOM 632 N N . TYR A 1 83 ? 8.254 4.645 -23.525 1.00 88.00 83 TYR A N 1
ATOM 633 C CA . TYR A 1 83 ? 9.601 4.813 -22.980 1.00 88.00 83 TYR A CA 1
ATOM 634 C C . TYR A 1 83 ? 10.510 3.589 -23.186 1.00 88.00 83 TYR A C 1
ATOM 636 O O . TYR A 1 83 ? 11.647 3.738 -23.633 1.00 88.00 83 TYR A O 1
ATOM 644 N N . LEU A 1 84 ? 10.033 2.375 -22.880 1.00 85.44 84 LEU A N 1
ATOM 645 C CA . LEU A 1 84 ? 10.873 1.172 -22.917 1.00 85.44 84 LEU A CA 1
ATOM 646 C C . LEU A 1 84 ? 11.051 0.632 -24.342 1.00 85.44 84 LEU A C 1
ATOM 648 O O . LEU A 1 84 ? 10.102 0.522 -25.129 1.00 85.44 84 LEU A O 1
ATOM 652 N N . SER A 1 85 ? 12.279 0.221 -24.668 1.00 79.50 85 SER A N 1
ATOM 653 C CA . SER A 1 85 ? 12.605 -0.254 -26.010 1.00 79.50 85 SER A CA 1
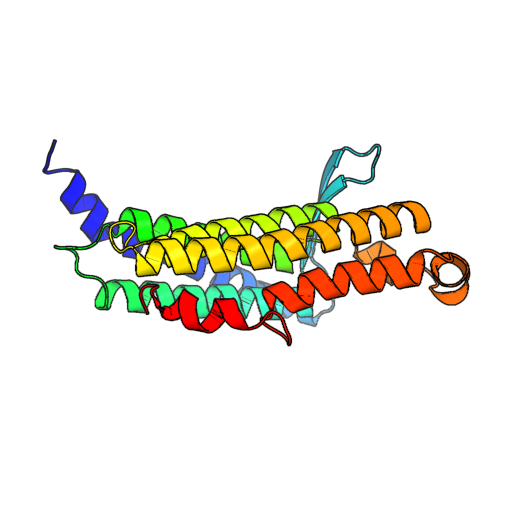ATOM 654 C C . SER A 1 85 ? 12.222 -1.717 -26.187 1.00 79.50 85 SER A C 1
ATOM 656 O O . SER A 1 85 ? 12.808 -2.615 -25.588 1.00 79.50 85 SER A O 1
ATOM 658 N N . LYS A 1 86 ? 11.320 -1.993 -27.135 1.00 73.56 86 LYS A N 1
ATOM 659 C CA . LYS A 1 86 ? 10.901 -3.368 -27.480 1.00 73.56 86 LYS A CA 1
ATOM 660 C C . LYS A 1 86 ? 12.051 -4.259 -27.971 1.00 73.56 86 LYS A C 1
ATOM 662 O O . LYS A 1 86 ? 11.883 -5.474 -28.037 1.00 73.56 86 LYS A O 1
ATOM 667 N N . ALA A 1 87 ? 13.173 -3.660 -28.377 1.00 71.44 87 ALA A N 1
ATOM 668 C CA . ALA A 1 87 ? 14.339 -4.368 -28.897 1.00 71.44 87 ALA A CA 1
ATOM 669 C C . ALA A 1 87 ? 15.344 -4.768 -27.805 1.00 71.44 87 ALA A C 1
ATOM 671 O O . ALA A 1 87 ? 16.097 -5.721 -28.003 1.00 71.44 87 ALA A O 1
ATOM 672 N N . HIS A 1 88 ? 15.369 -4.051 -26.678 1.00 76.12 88 HIS A N 1
ATOM 673 C CA . HIS A 1 88 ? 16.415 -4.191 -25.659 1.00 76.12 88 HIS A CA 1
ATOM 674 C C . HIS A 1 88 ? 15.875 -4.536 -24.267 1.00 76.12 88 HIS A C 1
ATOM 676 O O . HIS A 1 88 ? 16.621 -5.084 -23.458 1.00 76.12 88 HIS A O 1
ATOM 682 N N . ASP A 1 89 ? 14.591 -4.285 -24.010 1.00 81.19 89 ASP A N 1
ATOM 683 C CA . ASP A 1 89 ? 13.955 -4.490 -22.712 1.00 81.19 89 ASP A CA 1
ATOM 684 C C . ASP A 1 89 ? 13.010 -5.704 -22.700 1.00 81.19 89 ASP A C 1
ATOM 686 O O . ASP A 1 89 ? 12.292 -5.992 -23.663 1.00 81.19 89 ASP A O 1
ATOM 690 N N . ASP A 1 90 ? 12.973 -6.406 -21.565 1.00 85.19 90 ASP A N 1
ATOM 691 C CA . ASP A 1 90 ? 12.018 -7.484 -21.296 1.00 85.19 90 ASP A CA 1
ATOM 692 C C . ASP A 1 90 ? 10.697 -6.899 -20.769 1.00 85.19 90 ASP A C 1
ATOM 694 O O . ASP A 1 90 ? 10.416 -6.885 -19.565 1.00 85.19 90 ASP A O 1
ATOM 698 N N . LEU A 1 91 ? 9.887 -6.382 -21.698 1.00 86.50 91 LEU A N 1
ATOM 699 C CA . LEU A 1 91 ? 8.618 -5.717 -21.388 1.00 86.50 91 LEU A CA 1
ATOM 700 C C . LEU A 1 91 ? 7.638 -6.586 -20.586 1.00 86.50 91 LEU A C 1
ATOM 702 O O . LEU A 1 91 ? 7.086 -6.077 -19.610 1.00 86.50 91 LEU A O 1
ATOM 706 N N . PRO A 1 92 ? 7.397 -7.873 -20.926 1.00 89.31 92 PRO A N 1
ATOM 707 C CA . PRO A 1 92 ? 6.515 -8.717 -20.123 1.00 89.31 92 PRO A CA 1
ATOM 708 C C . PRO A 1 92 ? 6.934 -8.778 -18.653 1.00 89.31 92 PRO A C 1
ATOM 710 O O . PRO A 1 92 ? 6.084 -8.659 -17.773 1.00 89.31 92 PRO A O 1
ATOM 713 N N . ARG A 1 93 ? 8.237 -8.907 -18.381 1.00 91.31 93 ARG A N 1
ATOM 714 C CA . ARG A 1 93 ? 8.756 -8.949 -17.011 1.00 91.31 93 ARG A CA 1
ATOM 715 C C . ARG A 1 93 ? 8.515 -7.637 -16.269 1.00 91.31 93 ARG A C 1
ATOM 717 O O . ARG A 1 93 ? 8.037 -7.669 -15.139 1.00 91.31 93 ARG A O 1
ATOM 724 N N . PHE A 1 94 ? 8.796 -6.502 -16.911 1.00 92.75 94 PHE A N 1
ATOM 725 C CA . PHE A 1 94 ? 8.529 -5.184 -16.331 1.00 92.75 94 PHE A CA 1
ATOM 726 C C . PHE A 1 94 ? 7.050 -5.024 -15.955 1.00 92.75 94 PHE A C 1
ATOM 728 O O . PHE A 1 94 ? 6.734 -4.674 -14.819 1.00 92.75 94 PHE A O 1
ATOM 735 N N . TYR A 1 95 ? 6.136 -5.353 -16.874 1.00 94.44 95 TYR A N 1
ATOM 736 C CA . TYR A 1 95 ? 4.701 -5.217 -16.622 1.00 94.44 95 TYR A CA 1
ATOM 737 C C . TYR A 1 95 ? 4.186 -6.167 -15.537 1.00 94.44 95 TYR A C 1
ATOM 739 O O . TYR A 1 95 ? 3.319 -5.770 -14.765 1.00 94.44 95 TYR A O 1
ATOM 747 N N . VAL A 1 96 ? 4.726 -7.385 -15.422 1.00 95.25 96 VAL A N 1
ATOM 748 C CA . VAL A 1 96 ? 4.384 -8.287 -14.308 1.00 95.25 96 VAL A CA 1
ATOM 749 C C . VAL A 1 96 ? 4.796 -7.675 -12.970 1.00 95.25 96 VAL A C 1
ATOM 751 O O . VAL A 1 96 ? 3.993 -7.676 -12.039 1.00 95.25 96 VAL A O 1
ATOM 754 N N . TYR A 1 97 ? 6.004 -7.115 -12.868 1.00 95.88 97 TYR A N 1
ATOM 755 C CA . TYR A 1 97 ? 6.471 -6.483 -11.629 1.00 95.88 97 TYR A CA 1
ATOM 756 C C . TYR A 1 97 ? 5.660 -5.229 -11.290 1.00 95.88 97 TYR A C 1
ATOM 758 O O . TYR A 1 97 ? 5.268 -5.041 -10.140 1.00 95.88 97 TYR A O 1
ATOM 766 N N . LEU A 1 98 ? 5.335 -4.415 -12.296 1.00 96.06 98 LEU A N 1
ATOM 767 C CA . LEU A 1 98 ? 4.523 -3.214 -12.124 1.00 96.06 98 LEU A CA 1
ATOM 768 C C . LEU A 1 98 ? 3.094 -3.550 -11.668 1.00 96.06 98 LEU A C 1
ATOM 770 O O . LEU A 1 98 ? 2.579 -2.933 -10.737 1.00 96.06 98 LEU A O 1
ATOM 774 N N . LEU A 1 99 ? 2.459 -4.555 -12.279 1.00 97.44 99 LEU A N 1
ATOM 775 C CA . LEU A 1 99 ? 1.125 -5.009 -11.877 1.00 97.44 99 LEU A CA 1
ATOM 776 C C . LEU A 1 99 ? 1.135 -5.677 -10.500 1.00 97.44 99 LEU A C 1
ATOM 778 O O . LEU A 1 99 ? 0.198 -5.476 -9.731 1.00 97.44 99 LEU A O 1
ATOM 782 N N . MET A 1 100 ? 2.191 -6.421 -10.162 1.00 98.12 100 MET A N 1
ATOM 783 C CA . MET A 1 100 ? 2.384 -6.972 -8.818 1.00 98.12 100 MET A CA 1
ATOM 784 C C . MET A 1 100 ? 2.496 -5.853 -7.776 1.00 98.12 100 MET A C 1
ATOM 786 O O . MET A 1 100 ? 1.858 -5.936 -6.727 1.00 98.12 100 MET A O 1
ATOM 790 N N . PHE A 1 101 ? 3.243 -4.788 -8.079 1.00 97.94 101 PHE A N 1
ATOM 791 C CA . PHE A 1 101 ? 3.354 -3.619 -7.208 1.00 97.94 101 PHE A CA 1
ATOM 792 C C . PHE A 1 101 ? 2.005 -2.911 -7.035 1.00 97.94 101 PHE A C 1
ATOM 794 O O . PHE A 1 101 ? 1.589 -2.639 -5.910 1.00 97.94 101 PHE A O 1
ATOM 801 N N . MET A 1 102 ? 1.277 -2.679 -8.132 1.00 98.31 102 MET A N 1
ATOM 802 C CA . MET A 1 102 ? -0.060 -2.078 -8.092 1.00 98.31 102 MET A CA 1
ATOM 803 C C . MET A 1 102 ? -1.049 -2.925 -7.279 1.00 98.31 102 MET A C 1
ATOM 805 O O . MET A 1 102 ? -1.792 -2.386 -6.461 1.00 98.31 102 MET A O 1
ATOM 809 N N . PHE A 1 103 ? -1.045 -4.245 -7.475 1.00 98.50 103 PHE A N 1
ATOM 810 C CA . PHE A 1 103 ? -1.874 -5.180 -6.716 1.00 98.50 103 PHE A CA 1
ATOM 811 C C . PHE A 1 103 ? -1.552 -5.133 -5.219 1.00 98.50 103 PHE A C 1
ATOM 813 O O . PHE A 1 103 ? -2.465 -5.040 -4.401 1.00 98.50 103 PHE A O 1
ATOM 820 N N . ALA A 1 104 ? -0.267 -5.130 -4.859 1.00 98.44 104 ALA A N 1
ATOM 821 C CA . ALA A 1 104 ? 0.164 -5.021 -3.472 1.00 98.44 104 ALA A CA 1
ATOM 822 C C . ALA A 1 104 ? -0.293 -3.700 -2.834 1.00 98.44 104 ALA A C 1
ATOM 824 O O . ALA A 1 104 ? -0.857 -3.712 -1.744 1.00 98.44 104 ALA A O 1
ATOM 825 N N . MET A 1 105 ? -0.127 -2.575 -3.536 1.00 98.19 105 MET A N 1
ATOM 826 C CA . MET A 1 105 ? -0.568 -1.257 -3.065 1.00 98.19 105 MET A CA 1
ATOM 827 C C . MET A 1 105 ? -2.088 -1.196 -2.865 1.00 98.19 105 MET A C 1
ATOM 829 O O . MET A 1 105 ? -2.545 -0.693 -1.841 1.00 98.19 105 MET A O 1
ATOM 833 N N . LEU A 1 106 ? -2.875 -1.750 -3.798 1.00 98.56 106 LEU A N 1
ATOM 834 C CA . LEU A 1 106 ? -4.328 -1.875 -3.632 1.00 98.56 106 LEU A CA 1
ATOM 835 C C . LEU A 1 106 ? -4.688 -2.745 -2.423 1.00 98.56 106 LEU A C 1
ATOM 837 O O . LEU A 1 106 ? -5.581 -2.393 -1.657 1.00 98.56 106 LEU A O 1
ATOM 841 N N . GLY A 1 107 ? -3.971 -3.849 -2.221 1.00 98.25 107 GLY A N 1
ATOM 842 C CA . GLY A 1 107 ? -4.147 -4.710 -1.058 1.00 98.25 107 GLY A CA 1
ATOM 843 C C . GLY A 1 107 ? -3.889 -3.987 0.265 1.00 98.25 107 GLY A C 1
ATOM 844 O O . GLY A 1 107 ? -4.706 -4.102 1.173 1.00 98.25 107 GLY A O 1
ATOM 845 N N . VAL A 1 108 ? -2.819 -3.185 0.360 1.00 98.38 108 VAL A N 1
ATOM 846 C CA . VAL A 1 108 ? -2.511 -2.387 1.565 1.00 98.38 108 VAL A CA 1
ATOM 847 C C . VAL A 1 108 ? -3.655 -1.433 1.903 1.00 98.38 108 VAL A C 1
ATOM 849 O O . VAL A 1 108 ? -4.075 -1.373 3.055 1.00 98.38 108 VAL A O 1
ATOM 852 N N . VAL A 1 109 ? -4.169 -0.693 0.917 1.00 98.25 109 VAL A N 1
ATOM 853 C CA . VAL A 1 109 ? -5.158 0.370 1.176 1.00 98.25 109 VAL A CA 1
ATOM 854 C C . VAL A 1 109 ? -6.572 -0.163 1.389 1.00 98.25 109 VAL A C 1
ATOM 856 O O . VAL A 1 109 ? -7.389 0.529 1.987 1.00 98.25 109 VAL A O 1
ATOM 859 N N . LEU A 1 110 ? -6.867 -1.374 0.909 1.00 98.19 110 LEU A N 1
ATOM 860 C CA . LEU A 1 110 ? -8.161 -2.031 1.096 1.00 98.19 110 LEU A CA 1
ATOM 861 C C . LEU A 1 110 ? -8.185 -2.971 2.305 1.00 98.19 110 LEU A C 1
ATOM 863 O O . LEU A 1 110 ? -9.269 -3.391 2.706 1.00 98.19 110 LEU A O 1
ATOM 867 N N . ALA A 1 111 ? -7.034 -3.350 2.866 1.00 98.19 111 ALA A N 1
ATOM 868 C CA . ALA A 1 111 ? -6.969 -4.292 3.976 1.00 98.19 111 ALA A CA 1
ATOM 869 C C . ALA A 1 111 ? -7.689 -3.747 5.220 1.00 98.19 111 ALA A C 1
ATOM 871 O O . ALA A 1 111 ? -7.404 -2.654 5.702 1.00 98.19 111 ALA A O 1
ATOM 872 N N . ASN A 1 112 ? -8.589 -4.556 5.779 1.00 97.62 112 ASN A N 1
ATOM 873 C CA . ASN A 1 112 ? -9.274 -4.296 7.047 1.00 97.62 112 ASN A CA 1
ATOM 874 C C . ASN A 1 112 ? -8.797 -5.235 8.167 1.00 97.62 112 ASN A C 1
ATOM 876 O O . ASN A 1 112 ? -9.465 -5.382 9.185 1.00 97.62 112 ASN A O 1
ATOM 880 N N . ASN A 1 113 ? -7.654 -5.892 7.978 1.00 97.81 113 ASN A N 1
ATOM 881 C CA . ASN A 1 113 ? -7.018 -6.754 8.965 1.00 97.81 113 ASN A CA 1
ATOM 882 C C . ASN A 1 113 ? -5.519 -6.431 9.018 1.00 97.81 113 ASN A C 1
ATOM 884 O O . ASN A 1 113 ? -4.891 -6.297 7.968 1.00 97.81 113 ASN A O 1
ATOM 888 N N . THR A 1 114 ? -4.949 -6.286 10.212 1.00 97.81 114 THR A N 1
ATOM 889 C CA . THR A 1 114 ? -3.545 -5.885 10.427 1.00 97.81 114 THR A CA 1
ATOM 890 C C . THR A 1 114 ? -2.549 -6.872 9.816 1.00 97.81 114 THR A C 1
ATOM 892 O O . THR A 1 114 ? -1.573 -6.458 9.188 1.00 97.81 114 THR A O 1
ATOM 895 N N . ILE A 1 115 ? -2.812 -8.177 9.927 1.00 97.31 115 ILE A N 1
ATOM 896 C CA . ILE A 1 115 ? -1.952 -9.218 9.355 1.00 97.31 115 ILE A CA 1
ATOM 897 C C . ILE A 1 115 ? -2.062 -9.225 7.831 1.00 97.31 115 ILE A C 1
ATOM 899 O O . ILE A 1 115 ? -1.045 -9.307 7.143 1.00 97.31 115 ILE A O 1
ATOM 903 N N . LEU A 1 116 ? -3.271 -9.063 7.289 1.00 97.56 116 LEU A N 1
ATOM 904 C CA . LEU A 1 116 ? -3.460 -8.923 5.844 1.00 97.56 116 LEU A CA 1
ATOM 905 C C . LEU A 1 116 ? -2.754 -7.674 5.296 1.00 97.56 116 LEU A C 1
ATOM 907 O O . LEU A 1 116 ? -2.090 -7.747 4.261 1.00 97.56 116 LEU A O 1
ATOM 911 N N . LEU A 1 117 ? -2.858 -6.548 6.008 1.00 98.31 117 LEU A N 1
ATOM 912 C CA . LEU A 1 117 ? -2.152 -5.312 5.680 1.00 98.31 117 LEU A CA 1
ATOM 913 C C . LEU A 1 117 ? -0.646 -5.560 5.635 1.00 98.31 117 LEU A C 1
ATOM 915 O O . LEU A 1 117 ? -0.014 -5.181 4.654 1.00 98.31 117 LEU A O 1
ATOM 919 N N . TYR A 1 118 ? -0.080 -6.243 6.635 1.00 98.19 118 TYR A N 1
ATOM 920 C CA . TYR A 1 118 ? 1.339 -6.601 6.639 1.00 98.19 118 TYR A CA 1
ATOM 921 C C . TYR A 1 118 ? 1.734 -7.499 5.459 1.00 98.19 118 TYR A C 1
ATOM 923 O O . TYR A 1 118 ? 2.769 -7.273 4.836 1.00 98.19 118 TYR A O 1
ATOM 931 N N . VAL A 1 119 ? 0.921 -8.500 5.109 1.00 97.88 119 VAL A N 1
ATOM 932 C CA . VAL A 1 119 ? 1.210 -9.373 3.957 1.00 97.88 119 VAL A CA 1
ATOM 933 C C . VAL A 1 119 ? 1.326 -8.548 2.675 1.00 97.88 119 VAL A C 1
ATOM 935 O O . VAL A 1 119 ? 2.292 -8.703 1.924 1.00 97.88 119 VAL A O 1
ATOM 938 N N . PHE A 1 120 ? 0.387 -7.630 2.437 1.00 98.44 120 PHE A N 1
ATOM 939 C CA . PHE A 1 120 ? 0.478 -6.727 1.292 1.00 98.44 120 PHE A CA 1
ATOM 940 C C . PHE A 1 120 ? 1.622 -5.719 1.427 1.00 98.44 120 PHE A C 1
ATOM 942 O O . PHE A 1 120 ? 2.273 -5.407 0.432 1.00 98.44 120 PHE A O 1
ATOM 949 N N . TRP A 1 121 ? 1.927 -5.263 2.641 1.00 98.25 121 TRP A N 1
ATOM 950 C CA . TRP A 1 121 ? 3.055 -4.381 2.928 1.00 98.25 121 TRP A CA 1
ATOM 951 C C . TRP A 1 121 ? 4.384 -5.005 2.500 1.00 98.25 121 TRP A C 1
ATOM 953 O O . TRP A 1 121 ? 5.146 -4.380 1.761 1.00 98.25 121 TRP A O 1
ATOM 963 N N . GLU A 1 122 ? 4.631 -6.262 2.864 1.00 98.12 122 GLU A N 1
ATOM 964 C CA . GLU A 1 122 ? 5.823 -6.990 2.425 1.00 98.12 122 GLU A CA 1
ATOM 965 C C . GLU A 1 122 ? 5.791 -7.308 0.931 1.00 98.12 122 GLU A C 1
ATOM 967 O O . GLU A 1 122 ? 6.815 -7.199 0.253 1.00 98.12 122 GLU A O 1
ATOM 972 N N . LEU A 1 123 ? 4.613 -7.594 0.367 1.00 98.12 123 LEU A N 1
ATOM 973 C CA . LEU A 1 123 ? 4.480 -7.763 -1.078 1.00 98.12 123 LEU A CA 1
ATOM 974 C C . LEU A 1 123 ? 4.881 -6.485 -1.837 1.00 98.12 123 LEU A C 1
ATOM 976 O O . LEU A 1 123 ? 5.533 -6.586 -2.877 1.00 98.12 123 LEU A O 1
ATOM 980 N N . THR A 1 124 ? 4.595 -5.286 -1.304 1.00 97.81 124 THR A N 1
ATOM 981 C CA . THR A 1 124 ? 5.116 -4.035 -1.892 1.00 97.81 124 THR A CA 1
ATOM 982 C C . THR A 1 124 ? 6.642 -3.942 -1.789 1.00 97.81 124 THR A C 1
ATOM 984 O O . THR A 1 124 ? 7.270 -3.423 -2.711 1.00 97.81 124 THR A O 1
ATOM 987 N N . SER A 1 125 ? 7.261 -4.443 -0.706 1.00 96.62 125 SER A N 1
ATOM 988 C CA . SER A 1 125 ? 8.729 -4.486 -0.551 1.00 96.62 125 SER A CA 1
ATOM 989 C C . SER A 1 125 ? 9.358 -5.367 -1.624 1.00 96.62 125 SER A C 1
ATOM 991 O O . SER A 1 125 ? 10.300 -4.948 -2.296 1.00 96.62 125 SER A O 1
ATOM 993 N N . ILE A 1 126 ? 8.795 -6.560 -1.826 1.00 97.50 126 ILE A N 1
ATOM 994 C CA . ILE A 1 126 ? 9.268 -7.530 -2.818 1.00 97.50 126 ILE A CA 1
ATOM 995 C C . ILE A 1 126 ? 9.073 -6.984 -4.236 1.00 97.50 126 ILE A C 1
ATOM 997 O O . ILE A 1 126 ? 10.003 -7.011 -5.040 1.00 97.50 126 ILE A O 1
ATOM 1001 N N . ALA A 1 127 ? 7.893 -6.448 -4.551 1.00 97.00 127 ALA A N 1
ATOM 1002 C CA . ALA A 1 127 ? 7.620 -5.902 -5.877 1.00 97.00 127 ALA A CA 1
ATOM 1003 C C . ALA A 1 127 ? 8.506 -4.682 -6.194 1.00 97.00 127 ALA A C 1
ATOM 1005 O O . ALA A 1 127 ? 9.035 -4.585 -7.301 1.00 97.00 127 ALA A O 1
ATOM 1006 N N . SER A 1 128 ? 8.742 -3.799 -5.215 1.00 95.56 128 SER A N 1
ATOM 1007 C CA . SER A 1 128 ? 9.683 -2.678 -5.349 1.00 95.56 128 SER A CA 1
ATOM 1008 C C . SER A 1 128 ? 11.115 -3.166 -5.586 1.00 95.56 128 SER A C 1
ATOM 1010 O O . SER A 1 128 ? 11.773 -2.712 -6.518 1.00 95.56 128 SER A O 1
ATOM 1012 N N . PHE A 1 129 ? 11.579 -4.157 -4.817 1.00 96.00 129 PHE A N 1
ATOM 1013 C CA . PHE A 1 129 ? 12.890 -4.778 -5.022 1.00 96.00 129 PHE A CA 1
ATOM 1014 C C . PHE A 1 129 ? 13.057 -5.307 -6.454 1.00 96.00 129 PHE A C 1
ATOM 1016 O O . PHE A 1 129 ? 14.071 -5.031 -7.094 1.00 96.00 129 PHE A O 1
ATOM 1023 N N . LEU A 1 130 ? 12.052 -6.015 -6.980 1.00 96.06 130 LEU A N 1
ATOM 1024 C CA . LEU A 1 130 ? 12.071 -6.552 -8.345 1.00 96.06 130 LEU A CA 1
ATOM 1025 C C . LEU A 1 130 ? 12.093 -5.451 -9.417 1.00 96.06 130 LEU A C 1
ATOM 1027 O O . LEU A 1 130 ? 12.737 -5.627 -10.454 1.00 96.06 130 LEU A O 1
ATOM 1031 N N . LEU A 1 131 ? 11.417 -4.324 -9.173 1.00 95.19 131 LEU A N 1
ATOM 1032 C CA . LEU A 1 131 ? 11.425 -3.159 -10.064 1.00 95.19 131 LEU A CA 1
ATOM 1033 C C . LEU A 1 131 ? 12.771 -2.419 -10.040 1.00 95.19 131 LEU A C 1
ATOM 1035 O O . LEU A 1 131 ? 13.311 -2.120 -11.104 1.00 95.19 131 LEU A O 1
ATOM 1039 N N . ILE A 1 132 ? 13.353 -2.181 -8.861 1.00 94.31 132 ILE A N 1
ATOM 1040 C CA . ILE A 1 132 ? 14.671 -1.531 -8.732 1.00 94.31 132 ILE A CA 1
ATOM 1041 C C . ILE A 1 132 ? 15.763 -2.419 -9.344 1.00 94.31 132 ILE A C 1
ATOM 1043 O O . ILE A 1 132 ? 16.627 -1.948 -10.081 1.00 94.31 132 ILE A O 1
ATOM 1047 N N . ALA A 1 133 ? 15.687 -3.731 -9.118 1.00 93.75 133 ALA A N 1
ATOM 1048 C CA . ALA A 1 133 ? 16.603 -4.710 -9.696 1.00 93.75 133 ALA A CA 1
ATOM 1049 C C . ALA A 1 133 ? 16.276 -5.073 -11.160 1.00 93.75 133 ALA A C 1
ATOM 1051 O O . ALA A 1 133 ? 16.777 -6.084 -11.658 1.00 93.75 133 ALA A O 1
ATOM 1052 N N . TYR A 1 134 ? 15.448 -4.299 -11.875 1.00 91.88 134 TYR A N 1
ATOM 1053 C CA . TYR A 1 134 ? 15.010 -4.653 -13.229 1.00 91.88 134 TYR A CA 1
ATOM 1054 C C . TYR A 1 134 ? 16.187 -4.871 -14.196 1.00 91.88 134 TYR A C 1
ATOM 1056 O O . TYR A 1 134 ? 16.241 -5.894 -14.892 1.00 91.88 134 TYR A O 1
ATOM 1064 N N . TRP A 1 135 ? 17.176 -3.969 -14.195 1.00 90.00 135 TRP A N 1
ATOM 1065 C CA . TRP A 1 135 ? 18.453 -4.171 -14.887 1.00 90.00 135 TRP A CA 1
ATOM 1066 C C . TRP A 1 135 ? 19.451 -4.906 -13.991 1.00 90.00 135 TRP A C 1
ATOM 1068 O O . TRP A 1 135 ? 20.539 -4.416 -13.703 1.00 90.00 135 TRP A O 1
ATOM 1078 N N . TYR A 1 136 ? 19.093 -6.126 -13.594 1.00 87.94 136 TYR A N 1
ATOM 1079 C CA . TYR A 1 136 ? 19.865 -6.979 -12.686 1.00 87.94 136 TYR A CA 1
ATOM 1080 C C . TYR A 1 136 ? 21.323 -7.228 -13.108 1.00 87.94 136 TYR A C 1
ATOM 1082 O O . TYR A 1 136 ? 22.105 -7.683 -12.291 1.00 87.94 136 TYR A O 1
ATOM 1090 N N . ASN A 1 137 ? 21.729 -6.944 -14.349 1.00 89.44 137 ASN A N 1
ATOM 1091 C CA . ASN A 1 137 ? 23.131 -7.045 -14.773 1.00 89.44 137 ASN A CA 1
ATOM 1092 C C . ASN A 1 137 ? 24.007 -5.876 -14.279 1.00 89.44 137 ASN A C 1
ATOM 1094 O O . ASN A 1 137 ? 25.229 -5.947 -14.397 1.00 89.44 137 ASN A O 1
ATOM 1098 N N . ARG A 1 138 ? 23.413 -4.794 -13.760 1.00 91.38 138 ARG A N 1
ATOM 1099 C CA . ARG A 1 138 ? 24.135 -3.626 -13.242 1.00 91.38 138 ARG A CA 1
ATOM 1100 C C . ARG A 1 138 ? 24.385 -3.786 -11.737 1.00 91.38 138 ARG A C 1
ATOM 1102 O O . ARG A 1 138 ? 23.417 -3.894 -10.982 1.00 91.38 138 ARG A O 1
ATOM 1109 N N . PRO A 1 139 ? 25.651 -3.757 -11.274 1.00 92.38 139 PRO A N 1
ATOM 1110 C CA . PRO A 1 139 ? 25.963 -3.857 -9.847 1.00 92.38 139 PRO A CA 1
ATOM 1111 C C . PRO A 1 139 ? 25.299 -2.764 -8.997 1.00 92.38 139 PRO A C 1
ATOM 1113 O O . PRO A 1 139 ? 24.887 -3.032 -7.872 1.00 92.38 139 PRO A O 1
ATOM 1116 N N . THR A 1 140 ? 25.142 -1.554 -9.544 1.00 91.75 140 THR A N 1
ATOM 1117 C CA . THR A 1 140 ? 24.465 -0.426 -8.882 1.00 91.75 140 THR A CA 1
ATOM 1118 C C . THR A 1 140 ? 22.989 -0.720 -8.631 1.00 91.75 140 THR A C 1
ATOM 1120 O O . THR A 1 140 ? 22.533 -0.593 -7.497 1.00 91.75 140 THR A O 1
ATOM 1123 N N . SER A 1 141 ? 22.265 -1.220 -9.638 1.00 91.19 141 SER A N 1
ATOM 1124 C CA . SER A 1 141 ? 20.856 -1.613 -9.504 1.00 91.19 141 SER A CA 1
ATOM 1125 C C . SER A 1 141 ? 20.666 -2.745 -8.488 1.00 91.19 141 SER A C 1
ATOM 1127 O O . SER A 1 141 ? 19.739 -2.698 -7.683 1.00 91.19 141 SER A O 1
ATOM 1129 N N . GLN A 1 142 ? 21.562 -3.743 -8.466 1.00 93.38 142 GLN A N 1
ATOM 1130 C CA . GLN A 1 142 ? 21.520 -4.812 -7.457 1.00 93.38 142 GLN A CA 1
ATOM 1131 C C . GLN A 1 142 ? 21.731 -4.269 -6.035 1.00 93.38 142 GLN A C 1
ATOM 1133 O O . GLN A 1 142 ? 20.987 -4.621 -5.118 1.00 93.38 142 GLN A O 1
ATOM 1138 N N . ALA A 1 143 ? 22.737 -3.408 -5.850 1.00 94.38 143 ALA A N 1
ATOM 1139 C CA . ALA A 1 143 ? 23.064 -2.831 -4.551 1.00 94.38 143 ALA A C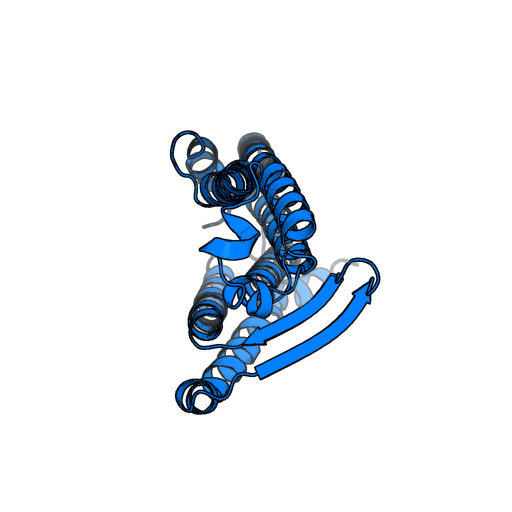A 1
ATOM 1140 C C . ALA A 1 143 ? 21.944 -1.914 -4.032 1.00 94.38 143 ALA A C 1
ATOM 1142 O O . ALA A 1 143 ? 21.560 -2.026 -2.865 1.00 94.38 143 ALA A O 1
ATOM 1143 N N . GLY A 1 144 ? 21.383 -1.058 -4.895 1.00 94.25 144 GLY A N 1
ATOM 1144 C CA . GLY A 1 144 ? 20.257 -0.183 -4.563 1.00 94.25 144 GLY A CA 1
ATOM 1145 C C . GLY A 1 144 ? 19.001 -0.971 -4.191 1.00 94.25 144 GLY A C 1
ATOM 1146 O O . GLY A 1 144 ? 18.394 -0.712 -3.148 1.00 94.25 144 GLY A O 1
ATOM 1147 N N . ALA A 1 145 ? 18.668 -2.006 -4.970 1.00 94.94 145 ALA A N 1
ATOM 1148 C CA . ALA A 1 145 ? 17.547 -2.891 -4.668 1.00 94.94 145 ALA A CA 1
ATOM 1149 C C . ALA A 1 145 ? 17.733 -3.594 -3.316 1.00 94.94 145 ALA A C 1
ATOM 1151 O O . ALA A 1 145 ? 16.838 -3.547 -2.474 1.00 94.94 145 ALA A O 1
ATOM 1152 N N . MET A 1 146 ? 18.905 -4.190 -3.070 1.00 96.00 146 MET A N 1
ATOM 1153 C CA . MET A 1 146 ? 19.194 -4.877 -1.808 1.00 96.00 146 MET A CA 1
ATOM 1154 C C . MET A 1 146 ? 19.131 -3.920 -0.612 1.00 96.00 146 MET A C 1
ATOM 1156 O O . MET A 1 146 ? 18.523 -4.251 0.403 1.00 96.00 146 MET A O 1
ATOM 1160 N N . LYS A 1 147 ? 19.702 -2.715 -0.729 1.00 95.94 147 LYS A N 1
ATOM 1161 C CA . LYS A 1 147 ? 19.642 -1.701 0.333 1.00 95.94 147 LYS A CA 1
ATOM 1162 C C . LYS A 1 147 ? 18.197 -1.295 0.640 1.00 95.94 147 LYS A C 1
ATOM 1164 O O . LYS A 1 147 ? 17.812 -1.280 1.808 1.00 95.94 147 LYS A O 1
ATOM 1169 N N . SER A 1 148 ? 17.398 -1.006 -0.389 1.00 95.50 148 SER A N 1
ATOM 1170 C CA . SER A 1 148 ? 15.973 -0.680 -0.237 1.00 95.50 148 SER A CA 1
ATOM 1171 C C . SER A 1 148 ? 15.199 -1.816 0.424 1.00 95.50 148 SER A C 1
ATOM 1173 O O . SER A 1 148 ? 14.473 -1.589 1.396 1.00 95.50 148 SER A O 1
ATOM 1175 N N . PHE A 1 149 ? 15.407 -3.048 -0.037 1.00 96.44 149 PHE A N 1
ATOM 1176 C CA . PHE A 1 149 ? 14.752 -4.223 0.521 1.00 96.44 149 PHE A CA 1
ATOM 1177 C C . PHE A 1 149 ? 15.112 -4.423 1.992 1.00 96.44 149 PHE A C 1
ATOM 1179 O O . PHE A 1 149 ? 14.217 -4.509 2.825 1.00 96.44 149 PHE A O 1
ATOM 1186 N N . LEU A 1 150 ? 16.400 -4.402 2.343 1.00 97.19 150 LEU A N 1
ATOM 1187 C CA . LEU A 1 150 ? 16.842 -4.598 3.723 1.00 97.19 150 LEU A CA 1
ATOM 1188 C C . LEU A 1 150 ? 16.260 -3.549 4.673 1.00 97.19 150 LEU A C 1
ATOM 1190 O O . LEU A 1 150 ? 15.747 -3.918 5.724 1.00 97.19 150 LEU A O 1
ATOM 1194 N N . ILE A 1 151 ? 16.291 -2.261 4.313 1.00 97.12 151 ILE A N 1
ATOM 1195 C CA . ILE A 1 151 ? 15.767 -1.201 5.190 1.00 97.12 151 ILE A CA 1
ATOM 1196 C C . ILE A 1 151 ? 14.247 -1.313 5.351 1.00 97.12 151 ILE A C 1
ATOM 1198 O O . ILE A 1 151 ? 13.732 -1.197 6.465 1.00 97.12 151 ILE A O 1
ATOM 1202 N N . THR A 1 152 ? 13.525 -1.545 4.254 1.00 96.69 152 THR A N 1
ATOM 1203 C CA . THR A 1 152 ? 12.056 -1.561 4.279 1.00 96.69 152 THR A CA 1
ATOM 1204 C C . THR A 1 152 ? 11.486 -2.825 4.917 1.00 96.69 152 THR A C 1
ATOM 1206 O O . THR A 1 152 ? 10.537 -2.721 5.692 1.00 96.69 152 THR A O 1
ATOM 1209 N N . VAL A 1 153 ? 12.085 -3.993 4.671 1.00 96.94 153 VAL A N 1
ATOM 1210 C CA . VAL A 1 153 ? 11.704 -5.260 5.318 1.00 96.94 153 VAL A CA 1
ATOM 1211 C C . VAL A 1 153 ? 12.076 -5.244 6.796 1.00 96.94 153 VAL A C 1
ATOM 1213 O O . VAL A 1 153 ? 11.286 -5.680 7.627 1.00 96.94 153 VAL A O 1
ATOM 1216 N N . PHE A 1 154 ? 13.242 -4.697 7.158 1.00 96.81 154 PHE A N 1
ATOM 1217 C CA . PHE A 1 154 ? 13.624 -4.555 8.563 1.00 96.81 154 PHE A CA 1
ATOM 1218 C C . PHE A 1 154 ? 12.585 -3.745 9.341 1.00 96.81 154 PHE A C 1
ATOM 1220 O O . PHE A 1 154 ? 12.125 -4.188 10.390 1.00 96.81 154 PHE A O 1
ATOM 1227 N N . GLY A 1 155 ? 12.149 -2.599 8.814 1.00 97.00 155 GLY A N 1
ATOM 1228 C CA . GLY A 1 155 ? 11.071 -1.840 9.445 1.00 97.00 155 GLY A CA 1
ATOM 1229 C C . GLY A 1 155 ? 9.724 -2.561 9.432 1.00 97.00 155 GLY A C 1
ATOM 1230 O O . GLY A 1 155 ? 8.998 -2.512 10.425 1.00 97.00 155 GLY A O 1
ATOM 1231 N N . GLY A 1 156 ? 9.410 -3.275 8.351 1.00 97.50 156 GLY A N 1
ATOM 1232 C CA . GLY A 1 156 ? 8.238 -4.143 8.270 1.00 97.50 156 GLY A CA 1
ATOM 1233 C C . GLY A 1 156 ? 8.197 -5.187 9.389 1.00 97.50 156 GLY A C 1
ATOM 1234 O O . GLY A 1 156 ? 7.167 -5.338 10.048 1.00 97.50 156 GLY A O 1
ATOM 1235 N N . MET A 1 157 ? 9.325 -5.829 9.706 1.00 98.00 157 MET A N 1
ATOM 1236 C CA . MET A 1 157 ? 9.411 -6.784 10.817 1.00 98.00 157 MET A CA 1
ATOM 1237 C C . MET A 1 157 ? 9.035 -6.151 12.164 1.00 98.00 157 MET A C 1
ATOM 1239 O O . MET A 1 157 ? 8.291 -6.763 12.930 1.00 98.00 157 M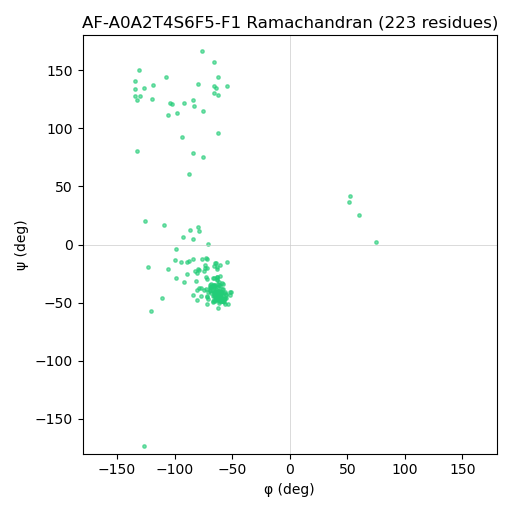ET A O 1
ATOM 1243 N N . PHE A 1 158 ? 9.470 -4.917 12.451 1.00 98.12 158 PHE A N 1
ATOM 1244 C CA . PHE A 1 158 ? 9.007 -4.208 13.653 1.00 98.12 158 PHE A CA 1
ATOM 1245 C C . PHE A 1 158 ? 7.507 -3.936 13.597 1.00 98.12 158 PHE A C 1
ATOM 1247 O O . PHE A 1 158 ? 6.820 -4.188 14.582 1.00 98.12 158 PHE A O 1
ATOM 1254 N N . MET A 1 159 ? 6.971 -3.508 12.453 1.00 98.44 159 MET A N 1
ATOM 1255 C CA . MET A 1 159 ? 5.527 -3.300 12.303 1.00 98.44 159 MET A CA 1
ATOM 1256 C C . MET A 1 159 ? 4.723 -4.570 12.606 1.00 98.44 159 MET A C 1
ATOM 1258 O O . MET A 1 159 ? 3.724 -4.487 13.318 1.00 98.44 159 MET A O 1
ATOM 1262 N N . MET A 1 160 ? 5.183 -5.741 12.150 1.00 98.25 160 MET A N 1
ATOM 1263 C CA . MET A 1 160 ? 4.581 -7.032 12.509 1.00 98.25 160 MET A CA 1
ATOM 1264 C C . MET A 1 160 ? 4.578 -7.247 14.024 1.00 98.25 160 MET A C 1
ATOM 1266 O O . MET A 1 160 ? 3.536 -7.562 14.594 1.00 98.25 160 MET A O 1
ATOM 1270 N N . VAL A 1 161 ? 5.711 -7.030 14.700 1.00 98.31 161 VAL A N 1
ATOM 1271 C CA . VAL A 1 161 ? 5.773 -7.144 16.167 1.00 98.31 161 VAL A CA 1
ATOM 1272 C C . VAL A 1 161 ? 4.795 -6.167 16.829 1.00 98.31 161 VAL A C 1
ATOM 1274 O O . VAL A 1 161 ? 4.086 -6.548 17.757 1.00 98.31 161 VAL A O 1
ATOM 1277 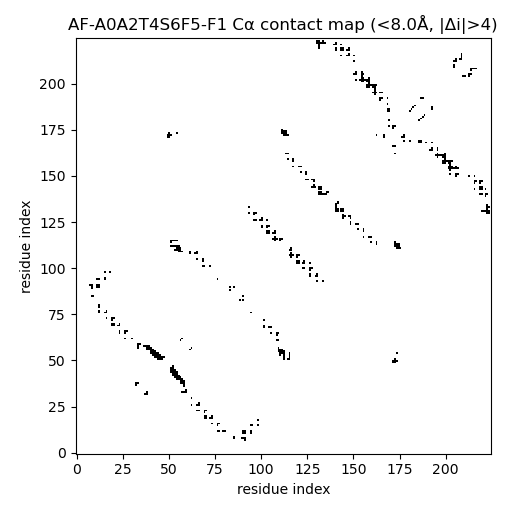N N . GLY A 1 162 ? 4.691 -4.938 16.324 1.00 98.12 162 GLY A N 1
ATOM 1278 C CA . GLY A 1 162 ? 3.723 -3.953 16.801 1.00 98.12 162 GLY A CA 1
ATOM 1279 C C . GLY A 1 162 ? 2.268 -4.409 16.644 1.00 98.12 162 GLY A C 1
ATOM 1280 O O . GLY A 1 162 ? 1.491 -4.285 17.591 1.00 98.12 162 GLY A O 1
ATOM 128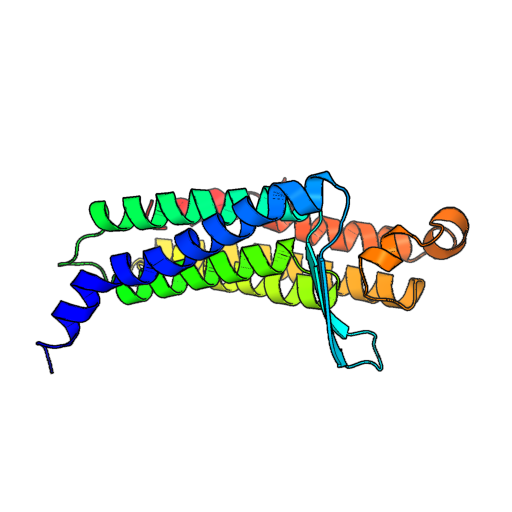1 N N . PHE A 1 163 ? 1.903 -5.009 15.506 1.00 97.69 163 PHE A N 1
ATOM 1282 C CA . PHE A 1 163 ? 0.572 -5.595 15.303 1.00 97.69 163 PHE A CA 1
ATOM 1283 C C . PHE A 1 163 ? 0.302 -6.788 16.218 1.00 97.69 163 PHE A C 1
ATOM 1285 O O . PHE A 1 163 ? -0.788 -6.878 16.776 1.00 97.69 163 PHE A O 1
ATOM 1292 N N . VAL A 1 164 ? 1.286 -7.662 16.439 1.00 97.44 164 VAL A N 1
ATOM 1293 C CA . VAL A 1 164 ? 1.148 -8.786 17.377 1.00 97.44 164 VAL A CA 1
ATOM 1294 C C . VAL A 1 164 ? 0.922 -8.279 18.801 1.00 97.44 164 VAL A C 1
ATOM 1296 O O . VAL A 1 164 ? 0.038 -8.784 19.492 1.00 97.44 164 VAL A O 1
ATOM 1299 N N . ILE A 1 165 ? 1.668 -7.265 19.250 1.00 96.56 165 ILE A N 1
ATOM 1300 C CA . ILE A 1 165 ? 1.441 -6.654 20.569 1.00 96.56 165 ILE A CA 1
ATOM 1301 C C . ILE A 1 165 ? 0.030 -6.055 20.632 1.00 96.56 165 ILE A C 1
ATOM 1303 O O . ILE A 1 165 ? -0.688 -6.294 21.601 1.00 96.56 165 ILE A O 1
ATOM 1307 N N . LEU A 1 166 ? -0.393 -5.324 19.596 1.00 95.00 166 LEU A N 1
ATOM 1308 C CA . LEU A 1 166 ? -1.724 -4.719 19.543 1.00 95.00 166 LEU A CA 1
ATOM 1309 C C . LEU A 1 166 ? -2.838 -5.774 19.615 1.00 95.00 166 LEU A C 1
ATOM 1311 O O . LEU A 1 166 ? -3.795 -5.591 20.366 1.00 95.00 166 LEU A O 1
ATOM 1315 N N . PHE A 1 167 ? -2.684 -6.898 18.914 1.00 95.12 167 PHE A N 1
ATOM 1316 C CA . PHE A 1 167 ? -3.598 -8.036 18.994 1.00 95.12 167 PHE A CA 1
ATOM 1317 C C . PHE A 1 167 ? -3.656 -8.631 20.405 1.00 95.12 167 PHE A C 1
ATOM 1319 O O . PHE A 1 167 ? -4.742 -8.875 20.916 1.00 95.12 167 PHE A O 1
ATOM 1326 N N . ASN A 1 168 ? -2.516 -8.801 21.082 1.00 94.19 168 ASN A N 1
ATOM 1327 C CA . ASN A 1 168 ? -2.497 -9.308 22.461 1.00 94.19 168 ASN A CA 1
ATOM 1328 C C . ASN A 1 168 ? -3.202 -8.366 23.456 1.00 94.19 168 ASN A C 1
ATOM 1330 O O . ASN A 1 168 ? -3.719 -8.829 24.467 1.00 94.19 168 ASN A O 1
ATOM 1334 N N . ILE A 1 169 ? -3.225 -7.057 23.181 1.00 92.88 169 ILE A N 1
ATOM 1335 C CA . ILE A 1 169 ? -3.915 -6.061 24.019 1.00 92.88 169 ILE A CA 1
ATOM 1336 C C . ILE A 1 169 ? -5.422 -6.032 23.733 1.00 92.88 169 ILE A C 1
ATOM 1338 O O . ILE A 1 169 ? -6.220 -5.851 24.648 1.00 92.88 169 ILE A O 1
ATOM 1342 N N . THR A 1 170 ? -5.814 -6.159 22.466 1.00 93.12 170 THR A N 1
ATOM 1343 C CA . THR A 1 170 ? -7.183 -5.861 22.003 1.00 93.12 170 THR A CA 1
ATOM 1344 C C . THR A 1 170 ? -8.023 -7.093 21.680 1.00 93.12 170 THR A C 1
ATOM 1346 O O . THR A 1 170 ? -9.246 -6.999 21.651 1.00 93.12 170 THR A O 1
ATOM 1349 N N . GLY A 1 171 ? -7.387 -8.236 21.421 1.00 92.38 171 GLY A N 1
ATOM 1350 C CA . GLY A 1 171 ? -8.032 -9.484 21.018 1.00 92.38 171 GLY A CA 1
ATOM 1351 C C . GLY A 1 171 ? -8.528 -9.529 19.568 1.00 92.38 171 GLY A C 1
ATOM 1352 O O . GLY A 1 171 ? -9.108 -10.538 19.179 1.00 92.38 171 GLY A O 1
ATOM 1353 N N . THR A 1 172 ? -8.311 -8.481 18.766 1.00 94.31 172 THR A N 1
ATOM 1354 C CA . THR A 1 172 ? -8.781 -8.390 17.371 1.00 94.31 172 THR A CA 1
ATOM 1355 C C . THR A 1 172 ? -7.674 -7.875 16.453 1.00 94.31 172 THR A C 1
ATOM 1357 O O . THR A 1 172 ? -6.877 -7.012 16.824 1.00 94.31 172 THR A O 1
ATOM 1360 N N . ASN A 1 173 ? -7.587 -8.435 15.250 1.00 96.25 173 ASN A N 1
ATOM 1361 C CA . ASN A 1 173 ? -6.739 -7.938 14.166 1.00 96.25 173 ASN A CA 1
ATOM 1362 C C . ASN A 1 173 ? -7.556 -7.103 13.167 1.00 96.25 173 ASN A C 1
ATOM 1364 O O . ASN A 1 173 ? -6.994 -6.533 12.227 1.00 96.25 173 ASN A O 1
ATOM 1368 N N . THR A 1 174 ? -8.873 -7.011 13.346 1.00 96.00 174 THR A N 1
ATOM 1369 C CA . THR A 1 174 ? -9.767 -6.267 12.461 1.00 96.00 174 THR A CA 1
ATOM 1370 C C . THR A 1 174 ? -9.638 -4.759 12.695 1.00 96.00 174 THR A C 1
ATOM 1372 O O . THR A 1 174 ? -9.991 -4.227 13.745 1.00 96.00 174 THR A O 1
ATOM 1375 N N . ILE A 1 175 ? -9.157 -4.026 11.687 1.00 95.75 175 ILE A N 1
ATOM 1376 C CA . ILE A 1 175 ? -8.795 -2.601 11.802 1.00 95.75 175 ILE A CA 1
ATOM 1377 C C . ILE A 1 175 ? -10.015 -1.733 12.127 1.00 95.75 175 ILE A C 1
ATOM 1379 O O . ILE A 1 175 ? -9.934 -0.835 12.965 1.00 95.75 175 ILE A O 1
ATOM 1383 N N . SER A 1 176 ? -11.164 -2.003 11.505 1.00 93.75 176 SER A N 1
ATOM 1384 C CA . SER A 1 176 ? -12.405 -1.283 11.810 1.00 93.75 176 SER A CA 1
ATOM 1385 C C . SER A 1 176 ? -12.864 -1.451 13.259 1.00 93.75 176 SER A C 1
ATOM 1387 O O . SER A 1 176 ? -13.451 -0.521 13.802 1.00 93.75 176 SER A O 1
ATOM 1389 N N . GLU A 1 177 ? -12.591 -2.602 13.875 1.00 93.19 177 GLU A N 1
ATOM 1390 C CA . GLU A 1 177 ? -12.899 -2.855 15.286 1.00 93.19 177 GLU A CA 1
ATOM 1391 C C . GLU A 1 177 ? -11.876 -2.167 16.189 1.00 93.19 177 GLU A C 1
ATOM 1393 O O . GLU A 1 177 ? -12.265 -1.468 17.121 1.00 93.19 177 GLU A O 1
ATOM 1398 N N . LEU A 1 178 ? -10.581 -2.260 15.860 1.00 92.31 178 LEU A N 1
ATOM 1399 C CA . LEU A 1 178 ? -9.496 -1.597 16.595 1.00 92.31 178 LEU A CA 1
ATOM 1400 C C . LEU A 1 178 ? -9.740 -0.092 16.788 1.00 92.31 178 LEU A C 1
ATOM 1402 O O . LEU A 1 178 ? -9.489 0.437 17.868 1.00 92.31 178 LEU A O 1
ATOM 1406 N N . VAL A 1 179 ? -10.258 0.594 15.764 1.00 90.31 179 VAL A N 1
ATOM 1407 C CA . VAL A 1 179 ? -10.556 2.041 15.814 1.00 90.31 179 VAL A CA 1
ATOM 1408 C C . VAL A 1 179 ? -11.778 2.362 16.690 1.00 90.31 179 VAL A C 1
ATOM 1410 O O . VAL A 1 179 ? -11.924 3.494 17.149 1.00 90.31 179 VAL A O 1
ATOM 1413 N N . GLN A 1 180 ? -12.652 1.387 16.944 1.00 90.06 180 GLN A N 1
ATOM 1414 C CA . GLN A 1 180 ? -13.835 1.549 17.795 1.00 90.06 180 GLN A CA 1
ATOM 1415 C C . GLN A 1 180 ? -13.559 1.243 19.275 1.00 90.06 180 GLN A C 1
ATOM 1417 O O . GLN 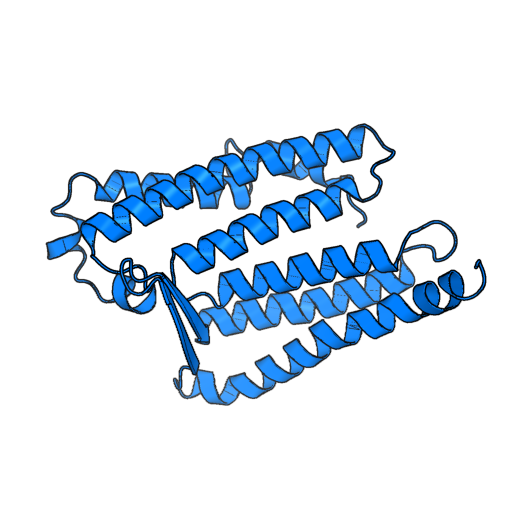A 1 180 ? -14.361 1.625 20.129 1.00 90.06 180 GLN A O 1
ATOM 1422 N N . ILE A 1 181 ? -12.439 0.586 19.600 1.00 87.50 181 ILE A N 1
ATOM 1423 C CA . ILE A 1 181 ? -12.082 0.248 20.984 1.00 87.50 181 ILE A CA 1
ATOM 1424 C C . ILE A 1 181 ? -11.805 1.532 21.792 1.00 87.50 181 ILE A C 1
ATOM 1426 O O . ILE A 1 181 ? -10.999 2.367 21.368 1.00 87.50 181 ILE A O 1
ATOM 1430 N N . PRO A 1 182 ? -12.403 1.699 22.990 1.00 83.00 182 PRO A N 1
ATOM 1431 C CA . PRO A 1 182 ? -12.097 2.812 23.885 1.00 83.00 182 PRO A CA 1
ATOM 1432 C C . PRO A 1 182 ? -10.628 2.804 24.351 1.00 83.00 182 PRO A C 1
ATOM 1434 O O . PRO A 1 182 ? -10.257 2.166 25.337 1.00 83.00 182 PRO A O 1
ATOM 1437 N N . VAL A 1 183 ? -9.782 3.576 23.662 1.00 74.50 183 VAL A N 1
ATOM 1438 C CA . VAL A 1 183 ? -8.320 3.627 23.873 1.00 74.50 183 VAL A CA 1
ATOM 1439 C C . VAL A 1 183 ? -7.944 3.858 25.343 1.00 74.50 183 VAL A C 1
ATOM 1441 O O . VAL A 1 183 ? -7.036 3.208 25.858 1.00 74.50 183 VAL A O 1
ATOM 1444 N N . ARG A 1 184 ? -8.663 4.743 26.050 1.00 65.94 184 ARG A N 1
ATOM 1445 C CA . ARG A 1 184 ? -8.361 5.086 27.453 1.00 65.94 184 ARG A CA 1
ATOM 1446 C C . ARG A 1 184 ? -8.548 3.937 28.443 1.00 65.94 184 ARG A C 1
ATOM 1448 O O . ARG A 1 184 ? -7.883 3.964 29.467 1.00 65.94 184 ARG A O 1
ATOM 1455 N N . GLN A 1 185 ? -9.453 3.001 28.168 1.00 68.94 185 GLN A N 1
ATOM 1456 C CA . GLN A 1 185 ? -9.816 1.936 29.110 1.00 68.94 185 GLN A CA 1
ATOM 1457 C C . GLN A 1 185 ? -9.099 0.623 28.800 1.00 68.94 185 GLN A C 1
ATOM 1459 O O . GLN A 1 185 ? -8.852 -0.157 29.701 1.00 68.94 185 GLN A O 1
ATOM 1464 N N . THR A 1 186 ? -8.750 0.362 27.538 1.00 74.75 186 THR A N 1
ATOM 1465 C CA . THR A 1 186 ? -8.135 -0.923 27.156 1.00 74.75 186 THR A CA 1
ATOM 1466 C C . THR A 1 186 ? -6.673 -0.766 26.751 1.00 74.75 186 THR A C 1
ATOM 1468 O O . THR A 1 186 ? -5.812 -1.520 27.190 1.00 74.75 186 THR A O 1
ATOM 1471 N N . MET A 1 187 ? -6.358 0.231 25.922 1.00 77.44 187 MET A N 1
ATOM 1472 C CA . MET A 1 187 ? -5.017 0.371 25.350 1.00 77.44 187 MET A CA 1
ATOM 1473 C C . MET A 1 187 ? -4.054 1.104 26.289 1.00 77.44 187 MET A C 1
ATOM 1475 O O . MET A 1 187 ? -2.924 0.660 26.461 1.00 77.44 187 MET A O 1
ATOM 1479 N N . TYR A 1 188 ? -4.487 2.195 26.929 1.00 79.12 188 TYR A N 1
ATOM 1480 C CA . TYR A 1 188 ? -3.626 2.978 27.830 1.00 79.12 188 TYR A CA 1
ATOM 1481 C C . TYR A 1 188 ? -3.338 2.310 29.176 1.00 79.12 188 TYR A C 1
ATOM 1483 O O . TYR A 1 188 ? -2.370 2.685 29.830 1.00 79.12 188 TYR A O 1
ATOM 1491 N N . GLU A 1 189 ? -4.126 1.312 29.574 1.00 82.19 189 GLU A N 1
ATOM 1492 C CA . GLU A 1 189 ? -3.826 0.506 30.762 1.00 82.19 189 GLU A CA 1
ATOM 1493 C C . GLU A 1 189 ? -2.673 -0.480 30.512 1.00 82.19 189 GLU A C 1
ATOM 1495 O O . GLU A 1 189 ? -1.989 -0.890 31.451 1.00 82.19 189 GLU A O 1
ATOM 1500 N N . SER A 1 190 ? -2.407 -0.835 29.249 1.00 86.25 190 SER A N 1
ATOM 1501 C CA . SER A 1 190 ? -1.323 -1.750 28.904 1.00 86.25 190 SER A CA 1
ATOM 1502 C C . SER A 1 190 ? 0.022 -1.019 28.797 1.00 86.25 190 SER A C 1
ATOM 1504 O O . SER A 1 190 ? 0.179 -0.139 27.943 1.00 86.25 190 SER A O 1
ATOM 1506 N N . PRO A 1 191 ? 1.059 -1.439 29.550 1.00 90.75 191 PRO A N 1
ATOM 1507 C CA . PRO A 1 191 ? 2.399 -0.860 29.435 1.00 90.75 191 PRO A CA 1
ATOM 1508 C C . PRO A 1 191 ? 3.050 -1.126 28.066 1.00 90.75 191 PRO A C 1
ATOM 1510 O O . PRO A 1 191 ? 4.018 -0.463 27.701 1.00 90.75 191 PRO A O 1
ATOM 1513 N N . TRP A 1 192 ? 2.519 -2.077 27.291 1.00 93.31 192 TRP A N 1
ATOM 1514 C CA . TRP A 1 192 ? 3.046 -2.466 25.982 1.00 93.31 192 TRP A CA 1
ATOM 1515 C C . TRP A 1 192 ? 2.495 -1.630 24.826 1.00 93.31 192 TRP A C 1
ATOM 1517 O O . TRP A 1 192 ? 3.058 -1.660 23.730 1.00 93.31 192 TRP A O 1
ATOM 1527 N N . PHE A 1 193 ? 1.421 -0.867 25.043 1.00 93.69 193 PHE A N 1
ATOM 1528 C CA . PHE A 1 193 ? 0.798 -0.085 23.978 1.00 93.69 193 PHE A CA 1
ATOM 1529 C C . PHE A 1 193 ? 1.739 0.962 23.350 1.00 93.69 193 PHE A C 1
ATOM 1531 O O . PHE A 1 193 ? 1.826 0.999 22.120 1.00 93.69 193 PHE A O 1
ATOM 1538 N N . PRO A 1 194 ? 2.521 1.757 24.116 1.00 94.50 194 PRO A N 1
ATOM 1539 C CA . PRO A 1 194 ? 3.491 2.678 23.522 1.00 94.50 194 PRO A CA 1
ATOM 1540 C C . PRO A 1 194 ? 4.525 1.967 22.642 1.00 94.50 194 PRO A C 1
ATOM 1542 O O . PRO A 1 194 ? 4.878 2.472 21.579 1.00 94.50 194 PRO A O 1
ATOM 1545 N N . LEU A 1 195 ? 4.973 0.773 23.048 1.00 96.12 195 LEU A N 1
ATOM 1546 C CA . LEU A 1 195 ? 5.917 -0.025 22.267 1.00 96.12 195 LEU A CA 1
ATOM 1547 C C . LEU A 1 195 ? 5.294 -0.493 20.945 1.00 96.12 195 LEU A C 1
ATOM 1549 O O . LEU A 1 195 ? 5.940 -0.386 19.904 1.00 96.12 195 LEU A O 1
ATOM 1553 N N . ALA A 1 196 ? 4.033 -0.942 20.970 1.00 96.12 196 ALA A N 1
ATOM 1554 C CA . ALA A 1 196 ? 3.294 -1.312 19.763 1.00 96.12 196 ALA A CA 1
ATOM 1555 C C . ALA A 1 196 ? 3.226 -0.147 18.767 1.00 96.12 196 ALA A C 1
ATOM 1557 O O . ALA A 1 196 ? 3.538 -0.318 17.589 1.00 96.12 196 ALA A O 1
ATOM 1558 N N . VAL A 1 197 ? 2.890 1.053 19.254 1.00 95.31 197 VAL A N 1
ATOM 1559 C CA . VAL A 1 197 ? 2.826 2.270 18.433 1.00 95.31 197 VAL A CA 1
ATOM 1560 C C . VAL A 1 197 ? 4.193 2.606 17.839 1.00 95.31 197 VAL A C 1
ATOM 1562 O O . VAL A 1 197 ? 4.288 2.829 16.634 1.00 95.31 197 VAL A O 1
ATOM 1565 N N . VAL A 1 198 ? 5.260 2.604 18.644 1.00 97.62 198 VAL A N 1
ATOM 1566 C CA . VAL A 1 198 ? 6.624 2.892 18.165 1.00 97.62 198 VAL A CA 1
ATOM 1567 C C . VAL A 1 198 ? 7.049 1.909 17.075 1.00 97.62 198 VAL A C 1
ATOM 1569 O O . VAL A 1 198 ? 7.604 2.323 16.061 1.00 97.62 198 VAL A O 1
ATOM 1572 N N . PHE A 1 199 ? 6.765 0.621 17.247 1.00 98.31 199 PHE A N 1
ATOM 1573 C CA . PHE A 1 199 ? 7.118 -0.410 16.275 1.00 98.31 199 PHE A CA 1
ATOM 1574 C C . PHE A 1 199 ? 6.317 -0.311 14.971 1.00 98.31 199 PHE A C 1
ATOM 1576 O O . PHE A 1 199 ? 6.900 -0.445 13.893 1.00 98.31 199 PHE A O 1
ATOM 1583 N N . ILE A 1 200 ? 5.022 0.010 15.044 1.00 97.94 200 ILE A N 1
ATOM 1584 C CA . ILE A 1 200 ? 4.208 0.302 13.853 1.00 97.94 200 ILE A CA 1
ATOM 1585 C C . ILE A 1 200 ? 4.754 1.539 13.125 1.00 97.94 200 ILE A C 1
ATOM 1587 O O . ILE A 1 200 ? 4.945 1.511 11.907 1.00 97.94 200 ILE A O 1
ATOM 1591 N N . LEU A 1 201 ? 5.067 2.610 13.863 1.00 97.62 201 LEU A N 1
ATOM 1592 C CA . LEU A 1 201 ? 5.632 3.834 13.291 1.00 97.62 201 LEU A CA 1
ATOM 1593 C C . LEU A 1 201 ? 7.011 3.608 12.670 1.00 97.62 201 LEU A C 1
ATOM 1595 O O . LEU A 1 201 ? 7.294 4.178 11.621 1.00 97.62 201 LEU A O 1
ATOM 1599 N N . LEU A 1 202 ? 7.852 2.752 13.252 1.00 97.50 202 LEU A N 1
ATOM 1600 C CA . LEU A 1 202 ? 9.155 2.407 12.682 1.00 97.50 202 LEU A CA 1
ATOM 1601 C C . LEU A 1 202 ? 8.995 1.765 11.294 1.00 97.50 202 LEU A C 1
ATOM 1603 O O . LEU A 1 202 ? 9.679 2.158 10.342 1.00 97.50 202 LEU A O 1
ATOM 1607 N N . GLY A 1 203 ? 8.038 0.848 11.132 1.00 97.25 203 GLY A N 1
ATOM 1608 C CA . GLY A 1 203 ? 7.707 0.302 9.814 1.00 97.25 203 GLY A CA 1
ATOM 1609 C C . GLY A 1 203 ? 7.192 1.352 8.833 1.00 97.25 203 GLY A C 1
ATOM 1610 O O . GLY A 1 203 ? 7.645 1.400 7.688 1.00 97.25 203 GLY A O 1
ATOM 1611 N N . ALA A 1 204 ? 6.321 2.257 9.278 1.00 97.19 204 ALA A N 1
ATOM 1612 C CA . ALA A 1 204 ? 5.845 3.356 8.439 1.00 97.19 204 ALA A CA 1
ATOM 1613 C C . ALA A 1 204 ? 6.983 4.309 8.014 1.00 97.19 204 ALA A C 1
ATOM 1615 O O . ALA A 1 204 ? 7.069 4.695 6.846 1.00 97.19 204 ALA A O 1
ATOM 1616 N N . PHE A 1 205 ? 7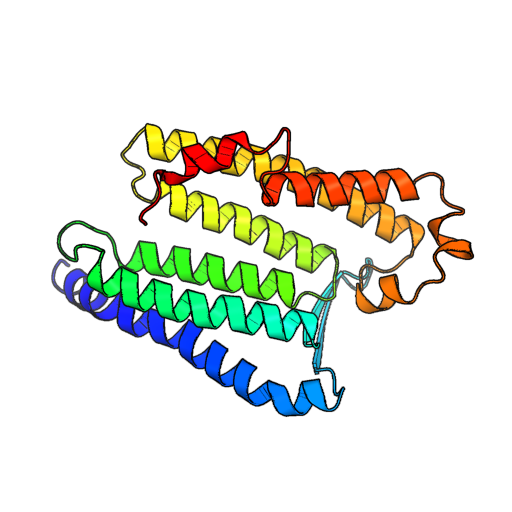.886 4.664 8.930 1.00 97.75 205 PHE A N 1
ATOM 1617 C CA . PHE A 1 205 ? 8.996 5.596 8.696 1.00 97.75 205 PHE A CA 1
ATOM 1618 C C . PHE A 1 205 ? 10.065 5.037 7.761 1.00 97.75 205 PHE A C 1
ATOM 1620 O O . PHE A 1 205 ? 10.584 5.771 6.918 1.00 97.75 205 PHE A O 1
ATOM 1627 N N . THR A 1 206 ? 10.371 3.745 7.855 1.00 96.56 206 THR A N 1
ATOM 1628 C CA . THR A 1 206 ? 11.309 3.090 6.927 1.00 96.56 206 THR A CA 1
ATOM 1629 C C . THR A 1 206 ? 10.770 3.071 5.494 1.00 96.56 206 THR A C 1
ATOM 1631 O O . THR A 1 206 ? 11.498 3.429 4.564 1.00 96.56 206 THR A O 1
ATOM 1634 N N . LYS A 1 207 ? 9.485 2.737 5.303 1.00 95.00 207 LYS A N 1
ATOM 1635 C CA . LYS A 1 207 ? 8.824 2.742 3.983 1.00 95.00 207 LYS A CA 1
ATOM 1636 C C . LYS A 1 207 ? 8.631 4.127 3.384 1.00 95.00 207 LYS A C 1
ATOM 1638 O O . LYS A 1 207 ? 8.768 4.281 2.177 1.00 95.00 207 LYS A O 1
ATOM 1643 N N . SER A 1 208 ? 8.335 5.128 4.206 1.00 95.12 208 SER A N 1
ATOM 1644 C CA . SER A 1 208 ? 8.179 6.522 3.766 1.00 95.12 208 SER A CA 1
ATOM 1645 C C . SER A 1 208 ? 9.498 7.303 3.724 1.00 95.12 208 SER A C 1
ATOM 1647 O O . SER A 1 208 ? 9.470 8.527 3.597 1.00 95.12 208 SER A O 1
ATOM 1649 N N . ALA A 1 209 ? 10.642 6.610 3.826 1.00 95.06 209 ALA A N 1
ATOM 1650 C CA . ALA A 1 209 ? 11.980 7.187 3.722 1.00 95.06 209 ALA A CA 1
ATOM 1651 C C . ALA A 1 209 ? 12.191 8.395 4.662 1.00 95.06 209 ALA A C 1
ATOM 1653 O O . ALA A 1 209 ? 12.774 9.403 4.273 1.00 95.06 209 ALA A O 1
ATOM 1654 N N . GLN A 1 210 ? 11.698 8.312 5.901 1.00 97.12 210 GLN A N 1
ATOM 1655 C CA . GLN A 1 210 ? 11.882 9.363 6.911 1.00 97.12 210 GLN A CA 1
ATOM 1656 C C . GLN A 1 210 ? 13.297 9.328 7.498 1.00 97.12 210 GLN A C 1
ATOM 1658 O O . GLN A 1 210 ? 14.028 8.355 7.328 1.00 97.12 210 GLN A O 1
ATOM 1663 N N . PHE A 1 211 ? 13.710 10.373 8.221 1.00 94.06 211 PHE A N 1
ATOM 1664 C CA . PHE A 1 211 ? 14.977 10.349 8.959 1.00 94.06 211 PHE A CA 1
ATOM 1665 C C . PHE A 1 211 ? 14.950 9.271 10.064 1.00 94.06 211 PHE A C 1
ATOM 1667 O O . PHE A 1 211 ? 13.960 9.201 10.792 1.00 94.06 211 PHE A O 1
ATOM 1674 N N . PRO A 1 212 ? 16.007 8.448 10.239 1.00 93.88 212 PRO A N 1
ATOM 1675 C CA . PRO A 1 212 ? 17.276 8.381 9.492 1.00 93.88 212 PRO A CA 1
ATOM 1676 C C . PRO A 1 212 ? 17.285 7.381 8.310 1.00 93.88 212 PRO A C 1
ATOM 1678 O O . PRO A 1 212 ? 18.321 7.160 7.692 1.00 93.88 212 PRO A O 1
ATOM 1681 N N . PHE A 1 213 ? 16.147 6.777 7.970 1.00 95.06 213 PHE A N 1
ATOM 1682 C CA . PHE A 1 213 ? 15.999 5.689 6.994 1.00 95.06 213 PHE A CA 1
ATOM 1683 C C . PHE A 1 213 ? 15.877 6.122 5.520 1.00 95.06 213 PHE A C 1
ATOM 1685 O O . PHE A 1 213 ? 15.694 5.275 4.654 1.00 95.06 213 PHE A O 1
ATOM 1692 N N . HIS A 1 214 ? 15.998 7.412 5.203 1.00 94.19 214 HIS A N 1
ATOM 1693 C CA . HIS A 1 214 ? 15.844 7.960 3.845 1.00 94.19 214 HIS A CA 1
ATOM 1694 C C . HIS A 1 214 ? 16.886 7.480 2.816 1.00 94.19 214 HIS A C 1
ATOM 1696 O O . HIS A 1 214 ? 16.688 7.622 1.612 1.00 94.19 214 HIS A O 1
ATOM 1702 N N . ILE A 1 215 ? 17.996 6.902 3.278 1.00 93.50 215 ILE A N 1
ATOM 1703 C CA . ILE A 1 215 ? 19.192 6.604 2.477 1.00 93.50 215 ILE A CA 1
ATOM 1704 C C . ILE A 1 215 ? 18.988 5.600 1.336 1.00 93.50 215 ILE A C 1
ATOM 1706 O O . ILE A 1 215 ? 19.821 5.541 0.439 1.00 93.50 215 ILE A O 1
ATOM 1710 N N . TRP A 1 216 ? 17.926 4.790 1.356 1.00 92.12 216 TRP A N 1
ATOM 1711 C CA . TRP A 1 216 ? 17.664 3.859 0.256 1.00 92.12 216 TRP A CA 1
ATOM 1712 C C . TRP A 1 216 ? 16.998 4.524 -0.948 1.00 92.12 216 TRP A C 1
ATOM 1714 O O . TRP A 1 216 ? 17.104 4.001 -2.054 1.00 92.12 216 TRP A O 1
ATOM 1724 N N . LEU A 1 217 ? 16.292 5.641 -0.746 1.00 91.62 217 LEU A N 1
ATOM 1725 C CA . LEU A 1 217 ? 15.467 6.250 -1.787 1.00 91.62 217 LEU A CA 1
ATOM 1726 C C . LEU A 1 217 ? 16.304 6.843 -2.938 1.00 91.62 217 LEU A C 1
ATOM 1728 O O . LEU A 1 217 ? 15.938 6.603 -4.087 1.00 91.62 217 LEU A O 1
ATOM 1732 N N . PRO A 1 218 ? 17.436 7.541 -2.695 1.00 91.69 218 PRO A N 1
ATOM 1733 C CA . PRO A 1 218 ? 18.313 7.993 -3.777 1.00 91.69 218 PRO A CA 1
ATOM 1734 C C . PRO A 1 218 ? 18.900 6.836 -4.597 1.00 91.69 218 PRO A C 1
ATOM 1736 O O . PRO A 1 218 ? 18.932 6.911 -5.819 1.00 91.69 218 PRO A O 1
ATOM 1739 N N . ASP A 1 219 ? 19.292 5.738 -3.945 1.00 87.88 219 ASP A N 1
ATOM 1740 C CA . ASP A 1 219 ? 19.870 4.568 -4.623 1.00 87.88 219 ASP A CA 1
ATOM 1741 C C . ASP A 1 219 ? 18.823 3.753 -5.404 1.00 87.88 219 ASP A C 1
ATOM 1743 O O . ASP A 1 219 ? 19.164 2.996 -6.312 1.00 87.88 219 ASP A O 1
ATOM 1747 N N . ALA A 1 220 ? 17.536 3.907 -5.076 1.00 85.06 220 ALA A N 1
ATOM 1748 C CA . ALA A 1 220 ? 16.437 3.299 -5.821 1.00 85.06 220 ALA A CA 1
ATOM 1749 C C . ALA A 1 220 ? 16.191 3.969 -7.189 1.00 85.06 220 ALA A C 1
ATOM 1751 O O . ALA A 1 220 ? 15.492 3.392 -8.021 1.00 85.06 220 ALA A O 1
ATOM 1752 N N . MET A 1 221 ? 16.794 5.138 -7.455 1.00 89.12 221 MET A N 1
ATOM 1753 C CA . MET A 1 221 ? 16.685 5.857 -8.738 1.00 89.12 221 MET A CA 1
ATOM 1754 C C . MET A 1 221 ? 17.432 5.171 -9.897 1.00 89.12 221 MET A C 1
ATOM 1756 O O . MET A 1 221 ? 17.397 5.648 -11.026 1.00 89.12 221 MET A O 1
ATOM 1760 N N . GLU A 1 222 ? 18.077 4.030 -9.639 1.00 82.25 222 GLU A N 1
ATOM 1761 C CA . GLU A 1 222 ? 18.606 3.117 -10.662 1.00 82.25 222 GLU A CA 1
ATOM 1762 C C . GLU A 1 222 ? 17.504 2.347 -11.418 1.00 82.25 222 GLU A C 1
ATOM 1764 O O . GLU A 1 222 ? 17.787 1.691 -12.427 1.00 82.25 222 GLU A O 1
ATOM 1769 N N . ALA A 1 223 ? 16.261 2.387 -10.924 1.00 78.81 223 ALA A N 1
ATOM 1770 C CA . ALA A 1 223 ? 15.099 1.810 -11.591 1.00 78.81 223 ALA A CA 1
ATOM 1771 C C . ALA A 1 223 ? 14.771 2.548 -12.909 1.00 78.81 223 ALA A C 1
ATOM 1773 O O . ALA A 1 223 ? 15.124 3.719 -13.069 1.00 78.81 223 ALA A O 1
ATOM 1774 N N . PRO A 1 224 ? 14.064 1.905 -13.859 1.00 78.44 224 PRO A N 1
ATOM 1775 C CA . PRO A 1 224 ? 13.479 2.615 -14.994 1.00 78.44 224 PRO A CA 1
ATOM 1776 C C . PRO A 1 224 ? 12.583 3.763 -14.510 1.00 78.44 224 PRO A C 1
ATOM 1778 O O . PRO A 1 224 ? 11.812 3.572 -13.568 1.00 78.44 224 PRO A O 1
ATOM 1781 N N . THR A 1 225 ? 12.691 4.928 -15.153 1.00 75.06 225 THR A N 1
ATOM 1782 C CA . THR A 1 225 ? 11.873 6.114 -14.837 1.00 75.06 225 THR A CA 1
ATOM 1783 C C . THR A 1 225 ? 10.425 5.938 -15.253 1.00 75.06 225 THR A C 1
ATOM 1785 O O . THR A 1 225 ? 10.222 5.356 -16.346 1.00 75.06 225 THR A O 1
#

pLDDT: mean 91.88, std 9.94, range [44.62, 98.56]

Radius of gyration: 19.77 Å; Cα contacts (8 Å, |Δi|>4): 302; chains: 1; bounding box: 50×31×64 Å

Secondary structure (DSSP, 8-state):
-HHHHHHHHHHHHHHHHHHHHHHHHHHHHHHHHHHTT--EEEEEEEEGGGTEEEEEEE-HHHHHHHHHHHHHHHHHHHHHHHHS-TTTS-HHHHHHHHHHHHHHHHHHHHB-BHHHHHHHHHHHHHHHHHHHTTTTTSHHHHHHHHHHHHHHHHHHHHHHHHHHHHHHHHS--BHHHHTTS-HHHHTTT-TTHHHHHHHHHHHHHHHTT-TTGGGHHHHGGGS--

Solvent-accessible surface area (backbone atoms only — not comparable to full-atom values): 11505 Å² total; per-residue (Å²): 127,72,74,64,60,54,55,51,45,74,42,34,48,65,60,53,38,48,58,27,46,55,49,28,55,54,51,59,70,41,47,68,46,38,74,70,70,49,67,48,75,48,74,46,84,70,42,70,95,72,48,40,36,58,27,36,38,44,41,70,68,29,46,54,51,45,39,50,55,17,49,50,45,34,51,51,40,57,47,47,62,74,69,56,49,85,90,81,48,68,50,51,61,53,49,51,34,52,51,47,28,52,52,16,52,47,40,38,51,26,37,30,16,52,68,49,23,47,55,19,49,50,40,33,42,53,23,47,28,54,43,17,25,61,59,58,90,36,71,64,18,41,51,18,16,51,48,35,34,52,50,32,49,54,18,40,54,36,22,51,53,12,48,54,49,45,26,74,69,68,76,48,32,38,46,74,55,62,76,68,51,63,50,79,77,53,43,67,70,40,88,58,43,66,56,19,53,51,22,36,47,44,17,52,34,28,67,69,40,31,93,90,48,34,74,31,61,73,42,39,67,60,24,84,130

Mean predicted aligned error: 5.0 Å